Protein AF-A0A3M1AZK0-F1 (afdb_monomer)

Mean predicted aligned error: 8.76 Å

Radius of gyration: 22.41 Å; Cα contacts (8 Å, |Δi|>4): 288; chains: 1; bounding box: 47×41×76 Å

Structure (mmCIF, N/CA/C/O backbone):
data_AF-A0A3M1AZK0-F1
#
_entry.id   AF-A0A3M1AZK0-F1
#
loop_
_atom_site.group_PDB
_atom_site.id
_atom_site.type_symbol
_atom_site.label_atom_id
_atom_site.label_alt_id
_atom_site.label_comp_id
_atom_site.label_asym_id
_atom_site.label_entity_id
_atom_site.label_seq_id
_atom_site.pdbx_PDB_ins_code
_atom_site.Cartn_x
_atom_site.Cartn_y
_atom_site.Cartn_z
_atom_site.occupancy
_atom_site.B_iso_or_equiv
_atom_site.auth_seq_id
_atom_site.auth_comp_id
_atom_site.auth_asym_id
_atom_site.auth_atom_id
_atom_site.pdbx_PDB_model_num
ATOM 1 N N . MET A 1 1 ? 11.751 -18.049 -48.461 1.00 37.59 1 MET A N 1
ATOM 2 C CA . MET A 1 1 ? 11.512 -16.878 -47.588 1.00 37.59 1 MET A CA 1
ATOM 3 C C . MET A 1 1 ? 10.745 -17.346 -46.360 1.00 37.59 1 MET A C 1
ATOM 5 O O . MET A 1 1 ? 9.539 -17.531 -46.435 1.00 37.59 1 MET A O 1
ATOM 9 N N . GLY A 1 2 ? 11.453 -17.657 -45.272 1.00 36.28 2 GLY A N 1
ATOM 10 C CA . GLY A 1 2 ? 10.830 -18.093 -44.022 1.00 36.28 2 GLY A CA 1
ATOM 11 C C . GLY A 1 2 ? 10.334 -16.881 -43.244 1.00 36.28 2 GLY A C 1
ATOM 12 O O . GLY A 1 2 ? 11.137 -16.034 -42.863 1.00 36.28 2 GLY A O 1
ATOM 13 N N . GLN A 1 3 ? 9.021 -16.777 -43.037 1.00 35.00 3 GLN A N 1
ATOM 14 C CA . GLN A 1 3 ? 8.463 -15.781 -42.130 1.00 35.00 3 GLN A CA 1
ATOM 15 C C . GLN A 1 3 ? 8.940 -16.108 -40.712 1.00 35.00 3 GLN A C 1
ATOM 17 O O . GLN A 1 3 ? 8.591 -17.146 -40.150 1.00 35.00 3 GLN A O 1
ATOM 22 N N . SER A 1 4 ? 9.769 -15.225 -40.157 1.00 37.75 4 SER A N 1
ATOM 23 C CA . SER A 1 4 ? 10.144 -15.244 -38.748 1.00 37.75 4 SER A CA 1
ATOM 24 C C . SER A 1 4 ? 8.863 -15.184 -37.916 1.00 37.75 4 SER A C 1
ATOM 26 O O . SER A 1 4 ? 8.151 -14.178 -37.923 1.00 37.75 4 SER A O 1
ATOM 28 N N . ARG A 1 5 ? 8.529 -16.286 -37.236 1.00 37.16 5 ARG A N 1
ATOM 29 C CA . ARG A 1 5 ? 7.487 -16.294 -36.209 1.00 37.16 5 ARG A CA 1
ATOM 30 C C . ARG A 1 5 ? 7.955 -15.329 -35.129 1.00 37.16 5 ARG A C 1
ATOM 32 O O . ARG A 1 5 ? 8.864 -15.657 -34.372 1.00 37.16 5 ARG A O 1
ATOM 39 N N . ALA A 1 6 ? 7.347 -14.145 -35.071 1.00 40.47 6 ALA A N 1
ATOM 40 C CA . ALA A 1 6 ? 7.526 -13.235 -33.954 1.00 40.47 6 ALA A CA 1
ATOM 41 C C . ALA A 1 6 ? 7.240 -14.023 -32.672 1.00 40.47 6 ALA A C 1
ATOM 43 O O . ALA A 1 6 ? 6.103 -14.445 -32.434 1.00 40.47 6 ALA A O 1
ATOM 44 N N . VAL A 1 7 ? 8.284 -14.273 -31.882 1.00 40.00 7 VAL A N 1
ATOM 45 C CA . VAL A 1 7 ? 8.146 -14.798 -30.529 1.00 40.00 7 VAL A CA 1
ATOM 46 C C . VAL A 1 7 ? 7.377 -13.724 -29.779 1.00 40.00 7 VAL A C 1
ATOM 48 O O . VAL A 1 7 ? 7.929 -12.692 -29.404 1.00 40.00 7 VAL A O 1
ATOM 51 N N . ARG A 1 8 ? 6.059 -13.906 -29.659 1.00 37.53 8 ARG A N 1
ATOM 52 C CA . ARG A 1 8 ? 5.239 -13.049 -28.813 1.00 37.53 8 ARG A CA 1
ATOM 53 C C . ARG A 1 8 ? 5.752 -13.278 -27.401 1.00 37.53 8 ARG A C 1
ATOM 55 O O . ARG A 1 8 ? 5.499 -14.336 -26.830 1.00 37.53 8 ARG A O 1
ATOM 62 N N . SER A 1 9 ? 6.499 -12.307 -26.874 1.00 42.91 9 SER A N 1
ATOM 63 C CA . SER A 1 9 ? 6.741 -12.224 -25.437 1.00 42.91 9 SER A CA 1
ATOM 64 C C . SER A 1 9 ? 5.379 -12.384 -24.757 1.00 42.91 9 SER A C 1
ATOM 66 O O . SER A 1 9 ? 4.424 -11.739 -25.213 1.00 42.91 9 SER A O 1
ATOM 68 N N . PRO A 1 10 ? 5.222 -13.294 -23.781 1.00 48.59 10 PRO A N 1
ATOM 69 C CA . PRO A 1 10 ? 3.937 -13.507 -23.140 1.00 48.59 10 PRO A CA 1
ATOM 70 C C . PRO A 1 10 ? 3.516 -12.188 -22.497 1.00 48.59 10 PRO A C 1
ATOM 72 O O . PRO A 1 10 ? 4.061 -11.772 -21.479 1.00 48.59 10 PRO A O 1
ATOM 75 N N . ALA A 1 11 ? 2.579 -11.492 -23.141 1.00 57.97 11 ALA A N 1
ATOM 76 C CA . ALA A 1 11 ? 2.042 -10.255 -22.615 1.00 57.97 11 ALA A CA 1
ATOM 77 C C . ALA A 1 11 ? 1.351 -10.600 -21.296 1.00 57.97 11 ALA A C 1
ATOM 79 O O . ALA A 1 11 ? 0.353 -11.330 -21.286 1.00 57.97 11 ALA A O 1
ATOM 80 N N . PHE A 1 12 ? 1.900 -10.116 -20.183 1.00 61.53 12 PHE A N 1
ATOM 81 C CA . PHE A 1 12 ? 1.210 -10.211 -18.910 1.00 61.53 12 PHE A CA 1
ATOM 82 C C . PHE A 1 12 ? -0.079 -9.395 -19.027 1.00 61.53 12 PHE A C 1
ATOM 84 O O . PHE A 1 12 ? -0.085 -8.268 -19.522 1.00 61.53 12 PHE A O 1
ATOM 91 N N . ARG A 1 13 ? -1.199 -9.989 -18.618 1.00 78.12 13 ARG A N 1
ATOM 92 C CA . ARG A 1 13 ? -2.462 -9.268 -18.483 1.00 78.12 13 ARG A CA 1
ATOM 93 C C . ARG A 1 13 ? -2.592 -8.913 -17.016 1.00 78.12 13 ARG A C 1
ATOM 95 O O . ARG A 1 13 ? -2.635 -9.806 -16.172 1.00 78.12 13 ARG A O 1
ATOM 102 N N . GLY A 1 14 ? -2.617 -7.627 -16.712 1.00 83.62 14 GLY A N 1
ATOM 103 C CA . GLY A 1 14 ? -2.705 -7.164 -15.339 1.00 83.62 14 GLY A CA 1
ATOM 104 C C . GLY A 1 14 ? -3.478 -5.867 -15.219 1.00 83.62 14 GLY A C 1
ATOM 105 O O . GLY A 1 14 ? -3.676 -5.154 -16.201 1.00 83.62 14 GLY A O 1
ATOM 106 N N . LEU A 1 15 ? -3.918 -5.595 -13.997 1.00 89.56 15 LEU A N 1
ATOM 107 C CA . LEU A 1 15 ? -4.511 -4.332 -13.586 1.00 89.56 15 LEU A CA 1
ATOM 108 C C . LEU A 1 15 ? -3.564 -3.699 -12.572 1.00 89.56 15 LEU A C 1
ATOM 110 O O . LEU A 1 15 ? -3.320 -4.287 -11.520 1.00 89.56 15 LEU A O 1
ATOM 114 N N . VAL A 1 16 ? -3.047 -2.514 -12.884 1.00 89.94 16 VAL A N 1
ATOM 115 C CA . VAL A 1 16 ? -2.273 -1.715 -11.931 1.00 89.94 16 VAL A CA 1
ATOM 116 C C . VAL A 1 16 ? -3.189 -0.644 -11.367 1.00 89.94 16 VAL A C 1
ATOM 118 O O . VAL A 1 16 ? -3.766 0.141 -12.116 1.00 89.94 16 VAL A O 1
ATOM 121 N N . ILE A 1 17 ? -3.345 -0.639 -10.049 1.00 90.19 17 ILE A N 1
ATOM 122 C CA . ILE A 1 17 ? -4.114 0.367 -9.328 1.00 90.19 17 ILE A CA 1
ATOM 123 C C . ILE A 1 17 ? -3.136 1.466 -8.932 1.00 90.19 17 ILE A C 1
ATOM 125 O O . ILE A 1 17 ? -2.175 1.203 -8.205 1.00 90.19 17 ILE A O 1
ATOM 129 N N . ASN A 1 18 ? -3.365 2.680 -9.428 1.00 86.50 18 ASN A N 1
ATOM 130 C CA . ASN A 1 18 ? -2.620 3.835 -8.960 1.00 86.50 18 ASN A CA 1
ATOM 131 C C . ASN A 1 18 ? -3.187 4.267 -7.599 1.00 86.50 18 ASN A C 1
ATOM 133 O O . ASN A 1 18 ? -4.345 4.672 -7.526 1.00 86.50 18 ASN A O 1
ATOM 137 N N . LEU A 1 19 ? -2.390 4.116 -6.540 1.00 82.12 19 LEU A N 1
ATOM 138 C CA . LEU A 1 19 ? -2.702 4.597 -5.190 1.00 82.12 19 LEU A CA 1
ATOM 139 C C . LEU A 1 19 ? -1.888 5.851 -4.835 1.00 82.12 19 LEU A C 1
ATOM 141 O O . LEU A 1 19 ? -1.859 6.270 -3.680 1.00 82.12 19 LEU A O 1
ATOM 145 N N . GLU A 1 20 ? -1.228 6.458 -5.823 1.00 72.19 20 GLU A N 1
ATOM 146 C CA . GLU A 1 20 ? -0.821 7.8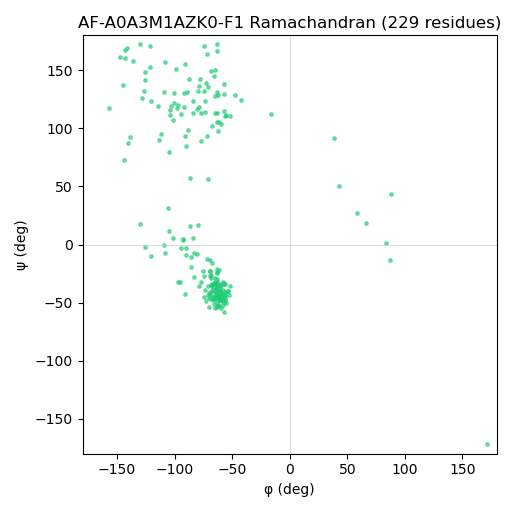50 -5.746 1.00 72.19 20 GLU A CA 1
ATOM 147 C C . GLU A 1 20 ? -2.092 8.700 -5.695 1.00 72.19 20 GLU A C 1
ATOM 149 O O . GLU A 1 20 ? -2.985 8.569 -6.533 1.00 72.19 20 GLU A O 1
ATOM 154 N N . PHE A 1 21 ? -2.178 9.575 -4.700 1.00 62.56 21 PHE A N 1
ATOM 155 C CA . PHE A 1 21 ? -3.229 10.580 -4.600 1.00 62.56 21 PHE A CA 1
ATOM 156 C C . PHE A 1 21 ? -2.619 11.939 -4.984 1.00 62.56 21 PHE A C 1
ATOM 158 O O . PHE A 1 21 ? -2.227 12.688 -4.088 1.00 62.56 21 PHE A O 1
ATOM 165 N N . PRO A 1 22 ? -2.455 12.249 -6.290 1.00 46.75 22 PRO A N 1
ATOM 166 C CA . PRO A 1 22 ? -1.722 13.439 -6.720 1.00 46.75 22 PRO A CA 1
ATOM 167 C C . PRO A 1 22 ? -2.495 14.757 -6.539 1.00 46.75 22 PRO A C 1
ATOM 169 O O . PRO A 1 22 ? -1.856 15.791 -6.393 1.00 46.75 22 PRO A O 1
ATOM 172 N N . ASP A 1 23 ? -3.835 14.743 -6.473 1.00 41.03 23 ASP A N 1
ATOM 173 C CA . ASP A 1 23 ? -4.637 15.962 -6.714 1.00 41.03 23 ASP A CA 1
ATOM 174 C C . ASP A 1 23 ? -5.703 16.308 -5.662 1.00 41.03 23 ASP A C 1
ATOM 176 O O . ASP A 1 23 ? -6.600 17.115 -5.912 1.00 41.03 23 ASP A O 1
ATOM 180 N N . ALA A 1 24 ? -5.631 15.759 -4.453 1.00 41.53 24 ALA A N 1
ATOM 181 C CA . ALA A 1 24 ? -6.566 16.162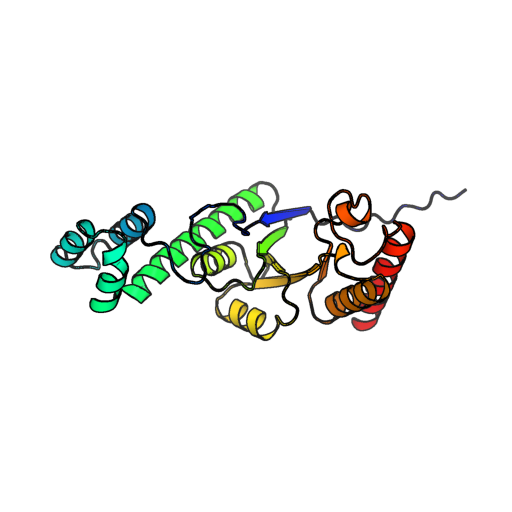 -3.410 1.00 41.53 24 ALA A CA 1
ATOM 182 C C . ALA A 1 24 ? -6.004 17.348 -2.596 1.00 41.53 24 ALA A C 1
ATOM 184 O O . ALA A 1 24 ? -5.406 17.187 -1.539 1.00 41.53 24 ALA A O 1
ATOM 185 N N . LEU A 1 25 ? -6.196 18.577 -3.080 1.00 40.84 25 LEU A N 1
ATOM 186 C CA . LEU A 1 25 ? -6.108 19.796 -2.258 1.00 40.84 25 LEU A CA 1
ATOM 187 C C . LEU A 1 25 ? -7.315 19.863 -1.291 1.00 40.84 25 LEU A C 1
ATOM 189 O O . LEU A 1 25 ? -8.439 19.698 -1.756 1.00 40.84 25 LEU A O 1
ATOM 193 N N . PRO A 1 26 ? -7.169 20.194 0.008 1.00 43.72 26 PRO A N 1
ATOM 194 C CA . PRO A 1 26 ? -6.140 19.791 0.953 1.00 43.72 26 PRO A CA 1
ATOM 195 C C . PRO A 1 26 ? -6.548 18.454 1.610 1.00 43.72 26 PRO A C 1
ATOM 197 O O . PRO A 1 26 ? -6.679 18.372 2.832 1.00 43.72 26 PRO A O 1
ATOM 200 N N . ALA A 1 27 ? -6.792 17.393 0.840 1.00 41.03 27 ALA A N 1
ATOM 201 C CA . ALA A 1 27 ? -6.807 16.064 1.436 1.00 41.03 27 ALA A CA 1
ATOM 202 C C . ALA A 1 27 ? -5.346 15.672 1.645 1.00 41.03 27 ALA A C 1
ATOM 204 O O . ALA A 1 27 ? -4.662 15.165 0.759 1.00 41.03 27 ALA A O 1
ATOM 205 N N . LYS A 1 28 ? -4.870 16.060 2.832 1.00 42.06 28 LYS A N 1
ATOM 206 C CA . LYS A 1 28 ? -3.654 15.609 3.501 1.00 42.06 28 LYS A CA 1
ATOM 207 C C . LYS A 1 28 ? -3.154 14.317 2.863 1.00 42.06 28 LYS A C 1
ATOM 209 O O . LYS A 1 28 ? -3.801 13.281 2.990 1.00 42.06 28 LYS A O 1
ATOM 214 N N . GLN A 1 29 ? -2.007 14.393 2.190 1.00 41.94 29 GLN A N 1
ATOM 215 C CA . GLN A 1 29 ? -1.223 13.209 1.870 1.00 41.94 29 GLN A CA 1
ATOM 216 C C . GLN A 1 29 ? -1.222 12.326 3.121 1.00 41.94 29 GLN A C 1
ATOM 218 O O . GLN A 1 29 ? -0.910 12.817 4.209 1.00 41.94 29 GLN A O 1
ATOM 223 N N . TYR A 1 30 ? -1.653 11.071 2.983 1.00 49.34 30 TYR A N 1
ATOM 224 C CA . TYR A 1 30 ? -1.746 10.089 4.065 1.00 49.34 30 TYR A CA 1
ATOM 225 C C . TYR A 1 30 ? -0.339 9.639 4.502 1.00 49.34 30 TYR A C 1
ATOM 227 O O . TYR A 1 30 ? -0.001 8.460 4.474 1.00 49.34 30 TYR A O 1
ATOM 235 N N . LEU A 1 31 ? 0.496 10.603 4.885 1.00 49.91 31 LEU A N 1
ATOM 236 C CA . LEU A 1 31 ? 1.730 10.421 5.627 1.00 49.91 31 LEU A CA 1
ATOM 237 C C . LEU A 1 31 ? 1.287 10.043 7.043 1.00 49.91 31 LEU A C 1
ATOM 239 O O . LEU A 1 31 ? 0.893 10.904 7.819 1.00 49.91 31 LEU A O 1
ATOM 243 N N . MET A 1 32 ? 1.203 8.738 7.302 1.00 47.00 32 MET A N 1
ATOM 244 C CA . MET A 1 32 ? 0.758 8.115 8.555 1.00 47.00 32 MET A CA 1
ATOM 245 C C . MET A 1 32 ? -0.427 8.800 9.283 1.00 47.00 32 MET A C 1
ATOM 247 O O . MET A 1 32 ? -0.249 9.605 10.191 1.00 47.00 32 MET A O 1
ATOM 251 N N . GLY A 1 33 ? -1.663 8.374 8.996 1.00 51.09 33 GLY A N 1
ATOM 252 C CA . GLY A 1 33 ? -2.719 8.444 10.021 1.00 51.09 33 GLY A CA 1
ATOM 253 C C . GLY A 1 33 ? -3.523 9.743 10.127 1.00 51.09 33 GLY A C 1
ATOM 254 O O . GLY A 1 33 ? -3.874 10.169 11.225 1.00 51.09 33 GLY A O 1
ATOM 255 N N . HIS A 1 34 ? -3.930 10.330 9.005 1.00 64.12 34 HIS A N 1
ATOM 256 C CA . HIS A 1 34 ? -5.100 11.204 9.019 1.00 64.12 34 HIS A CA 1
ATOM 257 C C . HIS A 1 34 ? -6.229 10.602 8.222 1.00 64.12 34 HIS A C 1
ATOM 259 O O . HIS A 1 34 ? -6.428 10.904 7.055 1.00 64.12 34 HIS A O 1
ATOM 265 N N . ASP A 1 35 ? -7.030 9.828 8.931 1.00 69.06 35 ASP A N 1
ATOM 266 C CA . ASP A 1 35 ? -8.444 9.916 8.681 1.00 69.06 35 ASP A CA 1
ATOM 267 C C . ASP A 1 35 ? -9.156 9.861 10.034 1.00 69.06 35 ASP A C 1
ATOM 269 O O . ASP A 1 35 ? -9.365 8.794 10.598 1.00 69.06 35 ASP A O 1
ATOM 273 N N . PHE A 1 36 ? -9.414 11.043 10.595 1.00 88.69 36 PHE A N 1
ATOM 274 C CA . PHE A 1 36 ? -10.385 11.255 11.671 1.00 88.69 36 PHE A CA 1
ATOM 275 C C . PHE A 1 36 ? -11.622 11.947 11.090 1.00 88.69 36 PHE A C 1
ATOM 277 O O . PHE A 1 36 ? -12.223 12.780 11.768 1.00 88.69 36 PHE A O 1
ATOM 284 N N . SER A 1 37 ? -11.948 11.679 9.818 1.00 89.31 37 SER A N 1
ATOM 285 C CA . SER A 1 37 ? -13.164 12.173 9.170 1.00 89.31 37 SER A CA 1
ATOM 286 C C . SER A 1 37 ? -14.402 11.605 9.855 1.00 89.31 37 SER A C 1
ATOM 288 O O . SER A 1 37 ? -14.325 10.690 10.683 1.00 89.31 37 SER A O 1
ATOM 290 N N . ASP A 1 38 ? -15.557 12.178 9.543 1.00 90.94 38 ASP A N 1
ATOM 291 C CA . ASP A 1 38 ? -16.821 11.698 10.090 1.00 90.94 38 ASP A CA 1
ATOM 292 C C . ASP A 1 38 ? -17.110 10.272 9.619 1.00 90.94 38 ASP A C 1
ATOM 294 O O . ASP A 1 38 ? -17.622 9.464 10.393 1.00 90.94 38 ASP A O 1
ATOM 298 N N . GLU A 1 39 ? -16.717 9.931 8.393 1.00 90.44 39 GLU A N 1
ATOM 299 C CA . GLU A 1 39 ? -16.911 8.622 7.786 1.00 90.44 39 GLU A CA 1
ATOM 300 C C . GLU A 1 39 ? -16.134 7.527 8.527 1.00 90.44 39 GLU A C 1
ATOM 302 O O . GLU A 1 39 ? -16.727 6.542 8.980 1.00 90.44 39 GLU A O 1
ATOM 307 N N . THR A 1 40 ? -14.819 7.689 8.695 1.00 91.31 40 THR A N 1
ATOM 308 C CA . THR A 1 40 ? -13.984 6.667 9.351 1.00 91.31 40 THR A CA 1
ATOM 309 C C . THR A 1 40 ? -14.244 6.575 10.842 1.00 91.31 40 THR A C 1
ATOM 311 O O . THR A 1 40 ? -14.267 5.473 11.395 1.00 91.31 40 THR A O 1
ATOM 314 N N . PHE A 1 41 ? -14.513 7.704 11.499 1.00 94.31 41 PHE A N 1
ATOM 315 C CA . PHE A 1 41 ? -14.824 7.695 12.917 1.00 94.31 41 PHE A CA 1
ATOM 316 C C . PHE A 1 41 ? -16.192 7.063 13.182 1.00 94.31 41 PHE A C 1
ATOM 318 O O . PHE A 1 41 ? -16.319 6.227 14.078 1.00 94.31 41 PHE A O 1
ATOM 325 N N . SER A 1 42 ? -17.201 7.361 12.357 1.00 94.25 42 SER A N 1
ATOM 326 C CA . SER A 1 42 ? -18.505 6.688 12.433 1.00 94.25 42 SER A CA 1
ATOM 327 C C . SER A 1 42 ? -18.384 5.189 12.179 1.00 94.25 42 SER A C 1
ATOM 329 O O . SER A 1 42 ? -19.011 4.396 12.886 1.00 94.25 42 SER A O 1
ATOM 331 N N . PHE A 1 43 ? -17.549 4.784 11.217 1.00 94.62 43 PHE A N 1
ATOM 332 C CA . PHE A 1 43 ? -17.257 3.376 10.971 1.00 94.62 43 PHE A CA 1
ATOM 333 C C . PHE A 1 43 ? -16.627 2.703 12.196 1.00 94.62 43 PHE A C 1
ATOM 335 O O . PHE A 1 43 ? -17.109 1.658 12.631 1.00 94.62 43 PHE A O 1
ATOM 342 N N . PHE A 1 44 ? -15.611 3.322 12.804 1.00 96.38 44 PHE A N 1
ATOM 343 C CA . PHE A 1 44 ? -14.988 2.816 14.026 1.00 96.38 44 PHE A CA 1
ATOM 344 C C . PHE A 1 44 ? -16.003 2.633 15.161 1.00 96.38 44 PHE A C 1
ATOM 346 O O . PHE A 1 44 ? -16.047 1.575 15.793 1.00 96.38 44 PHE A O 1
ATOM 353 N N . LEU A 1 45 ? -16.860 3.630 15.401 1.00 96.25 45 LEU A N 1
ATOM 354 C CA . LEU A 1 45 ? -17.906 3.541 16.420 1.00 96.25 45 LEU A CA 1
ATOM 355 C C . LEU A 1 45 ? -18.902 2.411 16.116 1.00 96.25 45 LEU A C 1
ATOM 357 O O . LEU A 1 45 ? -19.309 1.675 17.014 1.00 96.25 45 LEU A O 1
ATOM 361 N N . ALA A 1 46 ? -19.290 2.234 14.854 1.00 96.06 46 ALA A N 1
ATOM 362 C CA . ALA A 1 46 ? -20.165 1.133 14.465 1.00 96.06 46 ALA A CA 1
ATOM 363 C C . ALA A 1 46 ? -19.501 -0.236 14.694 1.00 96.06 46 ALA A C 1
ATOM 365 O O . ALA A 1 46 ? -20.130 -1.130 15.261 1.00 96.06 46 ALA A O 1
ATOM 366 N N . ALA A 1 47 ? -18.232 -0.383 14.306 1.00 95.38 47 ALA A N 1
ATOM 367 C CA . ALA A 1 47 ? -17.465 -1.623 14.419 1.00 95.38 47 ALA A CA 1
ATOM 368 C C . ALA A 1 47 ? -17.144 -2.016 15.872 1.00 95.38 47 ALA A C 1
ATOM 370 O O . ALA A 1 47 ? -16.981 -3.196 16.172 1.00 95.38 47 ALA A O 1
ATOM 371 N N . THR A 1 48 ? -17.085 -1.043 16.784 1.00 95.06 48 THR A N 1
ATOM 372 C CA . THR A 1 48 ? -16.754 -1.260 18.203 1.00 95.06 48 THR A CA 1
ATOM 373 C C . THR A 1 48 ? -17.970 -1.263 19.133 1.00 95.06 48 THR A C 1
ATOM 375 O O . THR A 1 48 ? -17.830 -1.386 20.357 1.00 95.06 48 THR A O 1
ATOM 378 N N . ARG A 1 49 ? -19.187 -1.185 18.579 1.00 93.00 49 ARG A N 1
ATOM 379 C CA . ARG A 1 49 ? -20.430 -1.300 19.352 1.00 93.00 49 ARG A CA 1
ATOM 380 C C . ARG A 1 49 ? -20.462 -2.633 20.110 1.00 93.00 49 ARG A C 1
ATOM 382 O O . ARG A 1 49 ? -20.264 -3.694 19.529 1.00 93.00 49 ARG A O 1
ATOM 389 N N . GLY A 1 50 ? -20.740 -2.569 21.412 1.00 91.19 50 GLY A N 1
ATOM 390 C CA . GLY A 1 50 ? -20.749 -3.731 22.308 1.00 91.19 50 GLY A CA 1
ATOM 391 C C . GLY A 1 50 ? -19.389 -4.074 22.928 1.00 91.19 50 GLY A C 1
ATOM 392 O O . GLY A 1 50 ? -19.357 -4.819 23.903 1.00 91.19 50 GLY A O 1
ATOM 393 N N . TYR A 1 51 ? -18.289 -3.499 22.427 1.00 91.94 51 TYR A N 1
ATOM 394 C CA . TYR A 1 51 ? -16.956 -3.611 23.035 1.00 91.94 51 TYR A CA 1
ATOM 395 C C . TYR A 1 51 ? -16.615 -2.408 23.920 1.00 91.94 51 TYR A C 1
ATOM 397 O O . TYR A 1 51 ? -15.913 -2.549 24.919 1.00 91.94 51 TYR A O 1
ATOM 405 N N . LEU A 1 52 ? -17.117 -1.223 23.564 1.00 94.06 52 LEU A N 1
ATOM 406 C CA . LEU A 1 52 ? -16.954 0.005 24.341 1.00 94.06 52 LEU A CA 1
ATOM 407 C C . LEU A 1 52 ? -18.196 0.287 25.192 1.00 94.06 52 LEU A C 1
ATOM 409 O O . LEU A 1 52 ? -19.315 -0.065 24.819 1.00 94.06 52 LEU A O 1
ATOM 413 N N . SER A 1 53 ? -18.007 0.955 26.334 1.00 94.81 53 SER A N 1
ATOM 414 C CA . SER A 1 53 ? -19.136 1.360 27.181 1.00 94.81 53 SER A CA 1
ATOM 415 C C . SER A 1 53 ? -20.018 2.392 26.474 1.00 94.81 53 SER A C 1
ATOM 417 O O . SER A 1 53 ? -19.512 3.284 25.791 1.00 94.81 53 SER A O 1
ATOM 419 N N . GLU A 1 54 ? -21.333 2.333 26.697 1.00 94.44 54 GLU A N 1
ATOM 420 C CA . GLU A 1 54 ? -22.281 3.285 26.094 1.00 94.44 54 GLU A CA 1
ATOM 421 C C . GLU A 1 54 ? -21.962 4.745 26.443 1.00 94.44 54 GLU A C 1
ATOM 423 O O . GLU A 1 54 ? -22.108 5.631 25.605 1.00 94.44 54 GLU A O 1
ATOM 428 N N . ARG A 1 55 ? -21.440 5.004 27.651 1.00 95.00 55 ARG A N 1
ATOM 429 C CA . ARG A 1 55 ? -20.986 6.345 28.046 1.00 95.00 55 ARG A CA 1
ATOM 430 C C . ARG A 1 55 ? -19.852 6.844 27.150 1.00 95.00 55 ARG A C 1
ATOM 432 O O . ARG A 1 55 ? -19.909 7.977 26.682 1.00 95.00 55 ARG A O 1
ATOM 439 N N . LEU A 1 56 ? -18.838 6.011 26.917 1.00 95.06 56 LEU A N 1
ATOM 440 C CA . LEU A 1 56 ? -17.689 6.374 26.088 1.00 95.06 56 LEU A CA 1
ATOM 441 C C . LEU A 1 56 ? -18.102 6.547 24.622 1.00 95.06 56 LEU A C 1
ATOM 443 O O . LEU A 1 56 ? -17.665 7.486 23.964 1.00 95.06 56 LEU A O 1
ATOM 447 N N . MET A 1 57 ? -18.998 5.684 24.138 1.00 95.06 57 MET A N 1
ATOM 448 C CA . MET A 1 57 ? -19.586 5.778 22.801 1.00 95.06 57 MET A CA 1
ATOM 449 C C . MET A 1 57 ? -20.355 7.082 22.599 1.00 95.06 57 MET A C 1
ATOM 451 O O . MET A 1 57 ? -20.230 7.707 21.549 1.00 95.06 57 MET A O 1
ATOM 455 N N . GLN A 1 58 ? -21.139 7.505 23.593 1.00 94.44 58 GLN A N 1
ATOM 456 C CA . GLN A 1 58 ? -21.882 8.758 23.515 1.00 94.44 58 GLN A CA 1
ATOM 457 C C . GLN A 1 58 ? -20.945 9.967 23.487 1.00 94.44 58 GLN A C 1
ATOM 459 O O . GLN A 1 58 ? -21.093 10.818 22.617 1.00 94.44 58 GLN A O 1
ATOM 464 N N . GLN A 1 59 ? -19.936 9.993 24.363 1.00 95.44 59 GLN A N 1
ATOM 465 C CA . GLN A 1 59 ? -18.909 11.039 24.352 1.00 95.44 59 GLN A CA 1
ATOM 466 C C . GLN A 1 59 ? -18.193 11.112 23.002 1.00 95.44 59 GLN A C 1
ATOM 468 O O . GLN A 1 59 ? -17.995 12.198 22.473 1.00 95.44 59 GLN A O 1
ATOM 473 N N . ALA A 1 60 ? -17.848 9.959 22.421 1.00 95.31 60 ALA A N 1
ATOM 474 C CA . ALA A 1 60 ? -17.155 9.901 21.143 1.00 95.31 60 ALA A CA 1
ATOM 475 C C . ALA A 1 60 ? -17.987 10.485 19.985 1.00 95.31 60 ALA A C 1
ATOM 477 O O . ALA A 1 60 ? -17.435 11.166 19.125 1.00 95.31 60 ALA A O 1
ATOM 478 N N . ARG A 1 61 ? -19.311 10.269 19.964 1.00 95.00 61 ARG A N 1
ATOM 479 C CA . ARG A 1 61 ? -20.206 10.798 18.911 1.00 95.00 61 ARG A CA 1
ATOM 480 C C . ARG A 1 61 ? -20.262 12.325 18.860 1.00 95.00 61 ARG A C 1
ATOM 482 O O . ARG A 1 61 ? -20.604 12.872 17.820 1.00 95.00 61 ARG A O 1
ATOM 489 N N . GLU A 1 62 ? -19.959 12.991 19.967 1.00 95.75 62 GLU A N 1
ATOM 490 C CA . GLU A 1 62 ? -20.032 14.450 20.098 1.00 95.75 62 GLU A CA 1
ATOM 491 C C . GLU A 1 62 ? -18.710 15.145 19.718 1.00 95.75 62 GLU A C 1
ATOM 493 O O . GLU A 1 62 ? -18.640 16.372 19.706 1.00 95.75 62 GLU A O 1
ATOM 498 N N . LEU A 1 63 ? -17.661 14.378 19.389 1.00 95.75 63 LEU A N 1
ATOM 499 C CA . LEU A 1 63 ? -16.330 14.910 19.094 1.00 95.75 63 LEU A CA 1
ATOM 500 C C . LEU A 1 63 ? -16.219 15.483 17.679 1.00 95.75 63 LEU A C 1
ATOM 502 O O . LEU A 1 63 ? -16.570 14.827 16.689 1.00 95.75 63 LEU A O 1
ATOM 506 N N . THR A 1 64 ? -15.583 16.650 17.576 1.00 92.94 64 THR A N 1
ATOM 507 C CA . THR A 1 64 ? -15.089 17.184 16.299 1.00 92.94 64 THR A CA 1
ATOM 508 C C . THR A 1 64 ? -13.874 16.397 15.804 1.00 92.94 64 THR A C 1
ATOM 510 O O . THR A 1 64 ? -13.228 15.671 16.568 1.00 92.94 64 THR A O 1
ATOM 513 N N . ALA A 1 65 ? -13.523 16.552 14.525 1.00 89.94 65 ALA A N 1
ATOM 514 C CA . ALA A 1 65 ? -12.381 15.867 13.918 1.00 89.94 65 ALA A CA 1
ATOM 515 C C . ALA A 1 65 ? -11.066 16.086 14.696 1.00 89.94 65 ALA A C 1
ATOM 517 O O . ALA A 1 65 ? -10.291 15.150 14.901 1.00 89.94 65 ALA A O 1
ATOM 518 N N . GLU A 1 66 ? -10.838 17.304 15.190 1.00 88.81 66 GLU A N 1
ATOM 519 C CA . GLU A 1 66 ? -9.640 17.698 15.938 1.00 88.81 66 GLU A CA 1
ATOM 520 C C . GLU A 1 66 ? -9.567 17.052 17.328 1.00 88.81 66 GLU A C 1
ATOM 522 O O . GLU A 1 66 ? -8.478 16.845 17.864 1.00 88.81 66 GLU A O 1
ATOM 527 N N . GLN A 1 67 ? -10.716 16.710 17.916 1.00 94.25 67 GLN A N 1
ATOM 528 C CA . GLN A 1 67 ? -10.806 16.137 19.260 1.00 94.25 67 GLN A CA 1
ATOM 529 C C . GLN A 1 67 ? -10.631 14.613 19.274 1.00 94.25 67 GLN A C 1
ATOM 531 O O . GLN A 1 67 ? -10.301 14.037 20.313 1.00 94.25 67 GLN A O 1
ATOM 536 N N . ARG A 1 68 ? -10.813 13.946 18.128 1.00 93.88 68 ARG A N 1
ATOM 537 C CA . ARG A 1 68 ? -10.800 12.478 18.020 1.00 93.88 68 ARG A CA 1
ATOM 538 C C . ARG A 1 68 ? -9.442 11.871 18.339 1.00 93.88 68 ARG A C 1
ATOM 540 O O . ARG A 1 68 ? -9.389 10.911 19.100 1.00 93.88 68 ARG A O 1
ATOM 547 N N . PHE A 1 69 ? -8.347 12.427 17.817 1.00 93.06 69 PHE A N 1
ATOM 548 C CA . PHE A 1 69 ? -7.012 11.894 18.110 1.00 93.06 69 PHE A CA 1
ATOM 549 C C . PHE A 1 69 ? -6.658 11.996 19.605 1.00 93.06 69 PHE A C 1
ATOM 551 O O . PHE A 1 69 ? -6.355 10.955 20.193 1.00 93.06 69 PHE A O 1
ATOM 558 N N . PRO A 1 70 ? -6.742 13.179 20.259 1.00 94.00 70 PRO A N 1
ATOM 559 C CA . PRO A 1 70 ? -6.495 13.284 21.697 1.00 94.00 70 PRO A CA 1
ATOM 560 C C . PRO A 1 70 ? -7.390 12.360 22.523 1.00 94.00 70 PRO A C 1
ATOM 562 O O . PRO A 1 70 ? -6.900 11.705 23.438 1.00 94.00 70 PRO A O 1
ATOM 565 N N . PHE A 1 71 ? -8.675 12.250 22.171 1.00 95.81 71 PHE A N 1
ATOM 566 C CA . PHE A 1 71 ? -9.611 11.357 22.849 1.00 95.81 71 PHE A CA 1
ATOM 567 C C . PHE A 1 71 ? -9.195 9.885 22.726 1.00 95.81 71 PHE A C 1
ATOM 569 O O . PHE A 1 71 ? -9.052 9.190 23.731 1.00 95.81 71 PHE A O 1
ATOM 576 N N . LEU A 1 72 ? -8.947 9.403 21.504 1.00 95.00 72 LEU A N 1
ATOM 577 C CA . LEU A 1 72 ? -8.528 8.021 21.267 1.00 95.00 72 LEU A CA 1
ATOM 578 C C . LEU A 1 72 ? -7.207 7.702 21.972 1.00 95.00 72 LEU A C 1
ATOM 580 O O . LEU A 1 72 ? -7.055 6.609 22.51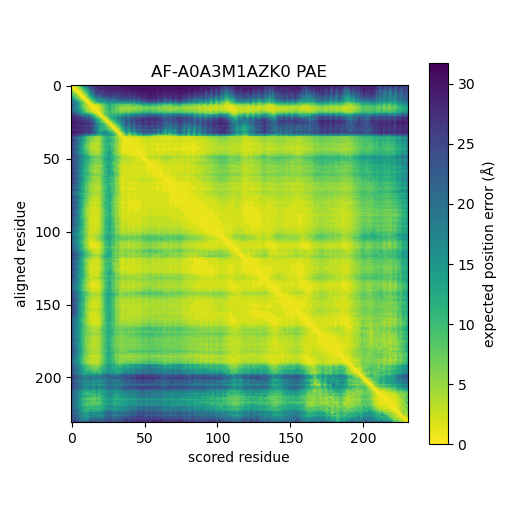6 1.00 95.00 72 LEU A O 1
ATOM 584 N N . LEU A 1 73 ? -6.266 8.647 21.988 1.00 94.19 73 LEU A N 1
ATOM 585 C CA . LEU A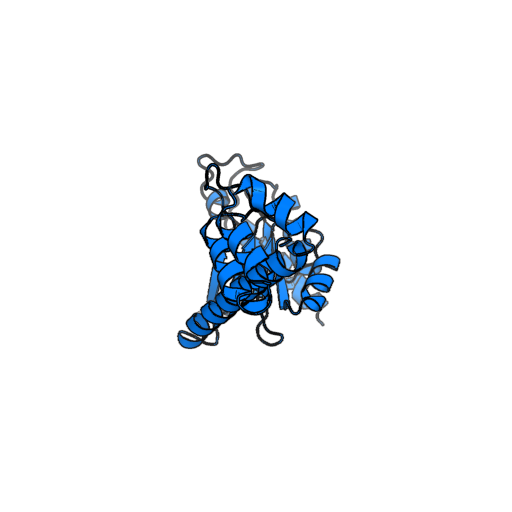 1 73 ? -4.997 8.501 22.691 1.00 94.19 73 LEU A CA 1
ATOM 586 C C . LEU A 1 73 ? -5.205 8.41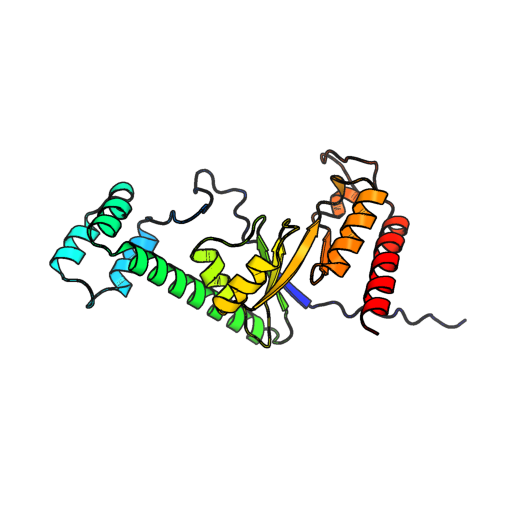9 24.210 1.00 94.19 73 LEU A C 1
ATOM 588 O O . LEU A 1 73 ? -4.730 7.476 24.838 1.00 94.19 73 LEU A O 1
ATOM 592 N N . GLN A 1 74 ? -5.950 9.364 24.790 1.00 97.06 74 GLN A N 1
ATOM 593 C CA . GLN A 1 74 ? -6.215 9.436 26.231 1.00 97.06 74 GLN A CA 1
ATOM 594 C C . GLN A 1 74 ? -6.930 8.185 26.756 1.00 97.06 74 GLN A C 1
ATOM 596 O O . GLN A 1 74 ? -6.680 7.752 27.880 1.00 97.06 74 GLN A O 1
ATOM 601 N N . HIS A 1 75 ? -7.802 7.593 25.942 1.00 96.50 75 HIS A N 1
ATOM 602 C CA . HIS A 1 75 ? -8.551 6.391 26.294 1.00 96.50 75 HIS A CA 1
ATOM 603 C C . HIS A 1 75 ? -7.874 5.081 25.852 1.00 96.50 75 HIS A C 1
ATOM 605 O O . HIS A 1 75 ? -8.462 4.015 26.021 1.00 96.50 75 HIS A O 1
ATOM 611 N N . GLY A 1 76 ? -6.658 5.128 25.291 1.00 95.88 76 GLY A N 1
ATOM 612 C CA . GLY A 1 76 ? -5.933 3.933 24.837 1.00 95.88 76 GLY A CA 1
ATOM 613 C C . GLY A 1 76 ? -6.587 3.206 23.654 1.00 95.88 76 GLY A C 1
ATOM 614 O O . GLY A 1 76 ? -6.297 2.040 23.403 1.00 95.88 76 GLY A O 1
ATOM 615 N N . LEU A 1 77 ? -7.471 3.881 22.918 1.00 96.19 77 LEU A N 1
ATOM 616 C CA . LEU A 1 77 ? -8.231 3.334 21.793 1.00 96.19 77 LEU A CA 1
ATOM 617 C C . LEU A 1 77 ? -7.525 3.501 20.446 1.00 96.19 77 LEU A C 1
ATOM 619 O O . LEU A 1 77 ? -7.975 2.933 19.455 1.00 96.19 77 LEU A O 1
ATOM 623 N N . LEU A 1 78 ? -6.432 4.263 20.386 1.00 93.75 78 LEU A N 1
ATOM 624 C CA . LEU A 1 78 ? -5.749 4.572 19.129 1.00 93.75 78 LEU A CA 1
ATOM 625 C C . LEU A 1 78 ? -5.269 3.320 18.355 1.00 93.75 78 LEU A C 1
ATOM 627 O O . LEU A 1 78 ? -5.513 3.261 17.149 1.00 93.75 78 LEU A O 1
ATOM 631 N N . PRO A 1 79 ? -4.673 2.283 18.986 1.00 93.50 79 PRO A N 1
ATOM 632 C CA . PRO A 1 79 ? -4.325 1.051 18.272 1.00 93.50 79 PRO A CA 1
ATOM 633 C C . PRO A 1 79 ? -5.553 0.316 17.721 1.00 93.50 79 PRO A C 1
ATOM 635 O O . PRO A 1 79 ? -5.537 -0.150 16.584 1.00 93.50 79 PRO A O 1
ATOM 638 N N . LEU A 1 80 ? -6.641 0.253 18.500 1.00 95.38 80 LEU A N 1
ATOM 639 C CA . LEU A 1 80 ? -7.893 -0.372 18.065 1.00 95.38 80 LEU A CA 1
ATOM 640 C C . LEU A 1 80 ? -8.523 0.402 16.900 1.00 95.38 80 LEU A C 1
ATOM 642 O O . LEU A 1 80 ? -9.029 -0.215 15.966 1.00 95.38 80 LEU A O 1
ATOM 646 N N . TYR A 1 81 ? -8.462 1.735 16.936 1.00 95.31 81 TYR A N 1
ATOM 647 C CA . TYR A 1 81 ? -8.933 2.605 15.863 1.00 95.31 81 TYR A CA 1
ATOM 648 C C . TYR A 1 81 ? -8.245 2.276 14.541 1.00 95.31 81 TYR A C 1
ATOM 650 O O . TYR A 1 81 ? -8.909 1.881 13.584 1.00 95.31 81 TYR A O 1
ATOM 658 N N . TYR A 1 82 ? -6.912 2.349 14.502 1.00 93.56 82 TYR A N 1
ATOM 659 C CA . TYR A 1 82 ? -6.170 2.069 13.274 1.00 93.56 82 TYR A CA 1
ATOM 660 C C . TYR A 1 82 ? -6.319 0.624 12.813 1.00 93.56 82 TYR A C 1
ATOM 662 O O . TYR A 1 82 ? -6.497 0.401 11.620 1.00 93.56 82 TYR A O 1
ATOM 670 N N . LYS A 1 83 ? -6.346 -0.346 13.736 1.00 94.31 83 LYS A N 1
ATOM 671 C CA . LYS A 1 83 ? -6.594 -1.747 13.381 1.00 94.31 83 LYS A CA 1
ATOM 672 C C . LYS A 1 83 ? -7.964 -1.942 12.728 1.00 94.31 83 LYS A C 1
ATOM 674 O O . LYS A 1 83 ? -8.072 -2.667 11.747 1.00 94.31 83 LYS A O 1
ATOM 679 N N . THR A 1 84 ? -8.991 -1.261 13.239 1.00 95.56 84 THR A N 1
ATOM 680 C CA . THR A 1 84 ? -10.350 -1.303 12.680 1.00 95.56 84 THR A CA 1
ATOM 681 C C . THR A 1 84 ? -10.379 -0.760 11.250 1.00 95.56 84 THR A C 1
ATOM 683 O O . THR A 1 84 ? -10.994 -1.366 10.375 1.00 95.56 84 THR A O 1
ATOM 686 N N . LEU A 1 85 ? -9.689 0.355 10.991 1.00 94.12 85 LEU A N 1
ATOM 687 C CA . LEU A 1 85 ? -9.597 0.930 9.646 1.00 94.12 85 LEU A CA 1
ATOM 688 C C . LEU A 1 85 ? -8.777 0.050 8.691 1.00 94.12 85 LEU A C 1
ATOM 690 O O . LEU A 1 85 ? -9.165 -0.150 7.540 1.00 94.12 85 LEU A O 1
ATOM 694 N N . GLU A 1 86 ? -7.668 -0.508 9.170 1.00 94.69 86 GLU A N 1
ATOM 695 C CA . GLU A 1 86 ? -6.822 -1.430 8.410 1.00 94.69 86 GLU A CA 1
ATOM 696 C C . GLU A 1 86 ? -7.579 -2.696 7.990 1.00 94.69 86 GLU A C 1
ATOM 698 O O . GLU A 1 86 ? -7.495 -3.108 6.833 1.00 94.69 86 GLU A O 1
ATOM 703 N N . ASP A 1 87 ? -8.376 -3.274 8.892 1.00 96.12 87 ASP A N 1
ATOM 704 C CA . ASP A 1 87 ? -9.198 -4.456 8.607 1.00 96.12 87 ASP A CA 1
ATOM 705 C C . ASP A 1 87 ? -10.253 -4.181 7.533 1.00 96.12 87 ASP A C 1
ATOM 707 O O . ASP A 1 87 ? -10.542 -5.033 6.684 1.00 96.12 87 ASP A O 1
ATOM 711 N N . GLU A 1 88 ? -10.810 -2.973 7.525 1.00 95.12 88 GLU A N 1
ATOM 712 C CA . GLU A 1 88 ? -11.757 -2.550 6.500 1.00 95.12 88 GLU A CA 1
ATOM 713 C C . GLU A 1 88 ? -11.078 -2.328 5.143 1.00 95.12 88 GLU A C 1
ATOM 715 O O . GLU A 1 88 ? -11.571 -2.806 4.115 1.00 95.12 88 GLU A O 1
ATOM 720 N N . ALA A 1 89 ? -9.908 -1.685 5.130 1.00 94.38 89 ALA A N 1
ATOM 721 C CA . ALA A 1 89 ? -9.074 -1.558 3.936 1.00 94.38 89 ALA A CA 1
ATOM 722 C C . ALA A 1 89 ? -8.686 -2.936 3.371 1.00 94.38 89 ALA A C 1
ATOM 724 O O . ALA A 1 89 ? -8.739 -3.173 2.158 1.00 94.38 89 ALA A O 1
ATOM 725 N N . GLU A 1 90 ? -8.384 -3.891 4.246 1.00 97.69 90 GLU A N 1
ATOM 726 C CA . GLU A 1 90 ? -8.131 -5.269 3.861 1.00 97.69 90 GLU A CA 1
ATOM 727 C C . GLU A 1 90 ? -9.366 -5.945 3.265 1.00 97.69 90 GLU A C 1
ATOM 729 O O . GLU A 1 90 ? -9.289 -6.560 2.192 1.00 97.69 90 GLU A O 1
ATOM 734 N N . ARG A 1 91 ? -10.533 -5.809 3.902 1.00 97.50 91 ARG A N 1
ATOM 735 C CA . ARG A 1 91 ? -11.805 -6.322 3.374 1.00 97.50 91 ARG A CA 1
ATOM 736 C C . ARG A 1 91 ? -12.093 -5.762 1.982 1.00 97.50 91 ARG A C 1
ATOM 738 O O . ARG A 1 91 ? -12.527 -6.514 1.094 1.00 97.50 91 ARG A O 1
ATOM 745 N N . PHE A 1 92 ? -11.821 -4.477 1.770 1.00 95.44 92 PHE A N 1
ATOM 746 C CA . PHE A 1 92 ? -11.917 -3.827 0.469 1.00 95.44 92 PHE A CA 1
ATOM 747 C C . PHE A 1 92 ? -10.958 -4.464 -0.548 1.00 95.44 92 PHE A C 1
ATOM 749 O O . PHE A 1 92 ? -11.418 -4.961 -1.582 1.00 95.44 92 PHE A O 1
ATOM 756 N N . GLY A 1 93 ? -9.664 -4.581 -0.230 1.00 96.38 93 GLY A N 1
ATOM 757 C CA . GLY A 1 93 ? -8.672 -5.233 -1.095 1.00 96.38 93 GLY A CA 1
ATOM 758 C C . GLY A 1 93 ? -9.055 -6.675 -1.463 1.00 96.38 93 GLY A C 1
ATOM 759 O O . GLY A 1 93 ? -9.031 -7.064 -2.636 1.00 96.38 93 GLY A O 1
ATOM 760 N N . ARG A 1 94 ? -9.536 -7.467 -0.490 1.00 98.00 94 ARG A N 1
ATOM 761 C CA . ARG A 1 94 ? -10.035 -8.838 -0.727 1.00 98.00 94 ARG A CA 1
ATOM 762 C C . ARG A 1 94 ? -11.235 -8.854 -1.672 1.00 98.00 94 ARG A C 1
ATOM 764 O O . ARG A 1 94 ? -11.409 -9.810 -2.433 1.00 98.00 94 ARG A O 1
ATOM 771 N N . THR A 1 95 ? -12.101 -7.850 -1.596 1.00 97.00 95 THR A N 1
ATOM 772 C CA . THR A 1 95 ? -13.275 -7.714 -2.466 1.00 97.00 95 THR A CA 1
ATOM 773 C C . THR A 1 95 ? -12.862 -7.367 -3.887 1.00 97.00 95 THR A C 1
ATOM 775 O O . THR A 1 95 ? -13.294 -8.054 -4.813 1.00 97.00 95 THR A O 1
ATOM 778 N N . LEU A 1 96 ? -11.955 -6.405 -4.054 1.00 95.19 96 LEU A N 1
ATOM 779 C CA . LEU A 1 96 ? -11.424 -6.024 -5.358 1.00 95.19 96 LEU A CA 1
ATOM 780 C C . LEU A 1 96 ? -10.747 -7.207 -6.057 1.00 95.19 96 LEU A C 1
ATOM 782 O O . LEU A 1 96 ? -11.092 -7.532 -7.193 1.00 95.19 96 LEU A O 1
ATOM 786 N N . ARG A 1 97 ? -9.885 -7.946 -5.347 1.00 95.75 97 ARG A N 1
ATOM 787 C CA . ARG A 1 97 ? -9.293 -9.181 -5.881 1.00 95.75 97 ARG A CA 1
ATOM 788 C C . ARG A 1 97 ? -10.352 -10.188 -6.323 1.00 95.75 97 ARG A C 1
ATOM 790 O O . ARG A 1 97 ? -10.218 -10.785 -7.385 1.00 95.75 97 ARG A O 1
ATOM 797 N N . ARG A 1 98 ? -11.399 -10.419 -5.520 1.00 95.75 98 ARG A N 1
ATOM 798 C CA . ARG A 1 98 ? -12.473 -11.364 -5.885 1.00 95.75 98 ARG A CA 1
ATOM 799 C C . ARG A 1 98 ? -13.187 -10.941 -7.165 1.00 95.75 98 ARG A C 1
ATOM 801 O O . ARG A 1 98 ? -13.507 -11.806 -7.973 1.00 95.75 98 ARG A O 1
ATOM 808 N N . ILE A 1 99 ? -13.433 -9.646 -7.344 1.00 94.38 99 ILE A N 1
ATOM 809 C CA . ILE A 1 99 ? -14.043 -9.105 -8.563 1.00 94.38 99 ILE A CA 1
ATOM 810 C C . ILE A 1 99 ? -13.122 -9.353 -9.761 1.00 94.38 99 ILE A C 1
ATOM 812 O O . ILE A 1 99 ? -13.560 -9.944 -10.745 1.00 94.38 99 ILE A O 1
ATOM 816 N N . VAL A 1 100 ? -11.840 -8.997 -9.653 1.00 91.81 100 VAL A N 1
ATOM 817 C CA . VAL A 1 100 ? -10.863 -9.187 -10.739 1.00 91.81 100 VAL A CA 1
ATOM 818 C C . VAL A 1 100 ? -10.700 -10.665 -11.099 1.00 91.81 100 VAL A C 1
ATOM 820 O O . VAL A 1 100 ? -10.797 -11.024 -12.271 1.00 91.81 100 VAL A O 1
ATOM 823 N N . ASN A 1 101 ? -10.572 -11.546 -10.105 1.00 91.25 101 ASN A N 1
ATOM 824 C CA . ASN A 1 101 ? -10.425 -12.985 -10.336 1.00 91.25 101 ASN A CA 1
ATOM 825 C C . ASN A 1 101 ? -11.668 -13.621 -10.976 1.00 91.25 101 ASN A C 1
ATOM 827 O O . ASN A 1 101 ? -11.531 -14.610 -11.693 1.00 91.25 101 ASN A O 1
ATOM 831 N N . ARG A 1 102 ? -12.872 -13.079 -10.734 1.00 93.88 102 ARG A N 1
ATOM 832 C CA . ARG A 1 102 ? -14.102 -13.525 -11.415 1.00 93.88 102 ARG A CA 1
ATOM 833 C C . ARG A 1 102 ? -14.102 -13.160 -12.896 1.00 93.88 102 ARG A C 1
ATOM 835 O O . ARG A 1 102 ? -14.636 -13.924 -13.689 1.00 93.88 102 ARG A O 1
ATOM 842 N N . VAL A 1 103 ? -13.524 -12.014 -13.257 1.00 91.00 103 VAL A N 1
ATOM 843 C CA . VAL A 1 103 ? -13.389 -11.590 -14.659 1.00 91.00 103 VAL A CA 1
ATOM 844 C C . VAL A 1 103 ? -12.319 -12.422 -15.361 1.00 91.00 103 VAL A C 1
ATOM 846 O O . VAL A 1 103 ? -12.551 -12.944 -16.448 1.00 91.00 103 VAL A O 1
ATOM 849 N N . SER A 1 104 ? -11.146 -12.565 -14.744 1.00 89.06 104 SER A N 1
ATOM 850 C CA . SER A 1 104 ? -10.098 -13.457 -15.229 1.00 89.06 104 SER A CA 1
ATOM 851 C C . SER A 1 104 ? -9.153 -13.843 -14.084 1.00 89.06 104 SER A C 1
ATOM 853 O O . SER A 1 104 ? -8.438 -12.976 -13.578 1.00 89.06 104 SER A O 1
ATOM 855 N N . PRO A 1 105 ? -9.055 -15.135 -13.721 1.00 87.62 105 PRO A N 1
ATOM 856 C CA . PRO A 1 105 ? -8.214 -15.593 -12.611 1.00 87.62 105 PRO A CA 1
ATOM 857 C C . PRO A 1 105 ? -6.711 -15.438 -12.878 1.00 87.62 105 PRO A C 1
ATOM 859 O O . PRO A 1 105 ? -5.920 -15.479 -11.944 1.00 87.62 105 PRO A O 1
ATOM 862 N N . ASN A 1 106 ? -6.323 -15.235 -14.140 1.00 86.81 106 ASN A N 1
ATOM 863 C CA . ASN A 1 106 ? -4.933 -15.039 -14.554 1.00 86.81 106 ASN A CA 1
ATOM 864 C C . ASN A 1 106 ? -4.524 -13.556 -14.599 1.00 86.81 106 ASN A C 1
ATOM 866 O O . ASN A 1 106 ? -3.424 -13.252 -15.058 1.00 86.81 106 ASN A O 1
ATOM 870 N N . LEU A 1 107 ? -5.407 -12.626 -14.203 1.00 88.94 107 LEU A N 1
ATOM 871 C CA . LEU A 1 107 ? -5.047 -11.211 -14.132 1.00 88.94 107 LEU A CA 1
ATOM 872 C C . LEU A 1 107 ? -4.132 -10.966 -12.936 1.00 88.94 107 LEU A C 1
ATOM 874 O O . LEU A 1 107 ? -4.490 -11.240 -11.793 1.00 88.94 107 LEU A O 1
ATOM 878 N N . ILE A 1 108 ? -2.962 -10.403 -13.215 1.00 90.06 108 ILE A N 1
ATOM 879 C CA . ILE A 1 108 ? -2.019 -9.984 -12.182 1.00 90.06 108 ILE A CA 1
ATOM 880 C C . ILE A 1 108 ? -2.480 -8.641 -11.615 1.00 90.06 108 ILE A C 1
ATOM 882 O O . ILE A 1 108 ? -2.784 -7.712 -12.364 1.00 90.06 108 ILE A O 1
ATOM 886 N N . LEU A 1 109 ? -2.521 -8.531 -10.290 1.00 94.75 109 LEU A N 1
ATOM 887 C CA . LEU A 1 109 ? -2.806 -7.273 -9.608 1.00 94.75 109 LEU A CA 1
ATOM 888 C C . LEU A 1 109 ? -1.499 -6.549 -9.312 1.00 94.75 109 LEU A C 1
ATOM 890 O O . LEU A 1 109 ? -0.567 -7.135 -8.762 1.00 94.75 109 LEU A O 1
ATOM 894 N N . GLY A 1 110 ? -1.449 -5.273 -9.667 1.00 94.56 110 GLY A N 1
ATOM 895 C CA . GLY A 1 110 ? -0.366 -4.367 -9.333 1.00 94.56 110 GLY A CA 1
ATOM 896 C C . GLY A 1 110 ? -0.866 -3.173 -8.533 1.00 94.56 110 GLY A C 1
ATOM 897 O O . GLY A 1 110 ? -2.019 -2.765 -8.662 1.00 94.56 110 GLY A O 1
ATOM 898 N N . VAL A 1 111 ? 0.019 -2.605 -7.729 1.00 94.19 111 VAL A N 1
ATOM 899 C CA . VAL A 1 111 ? -0.197 -1.365 -6.987 1.00 94.19 111 VAL A CA 1
ATOM 900 C C . VAL A 1 111 ? 0.970 -0.442 -7.285 1.00 94.19 111 VAL A C 1
ATOM 902 O O . VAL A 1 111 ? 2.122 -0.834 -7.106 1.00 94.19 111 VAL A O 1
ATOM 905 N N . PHE A 1 112 ? 0.670 0.769 -7.737 1.00 92.25 112 PHE A N 1
ATOM 906 C CA . PHE A 1 112 ? 1.650 1.841 -7.841 1.00 92.25 112 PHE A CA 1
ATOM 907 C C . PHE A 1 112 ? 1.504 2.789 -6.653 1.00 92.25 112 PHE A C 1
ATOM 909 O O . PHE A 1 112 ? 0.401 3.238 -6.347 1.00 92.25 112 PHE A O 1
ATOM 916 N N . THR A 1 113 ? 2.625 3.077 -5.999 1.00 89.44 113 THR A N 1
ATOM 917 C CA . THR A 1 113 ? 2.760 4.097 -4.956 1.00 89.44 113 THR A CA 1
ATOM 918 C C . THR A 1 113 ? 4.145 4.735 -5.085 1.00 89.44 113 THR A C 1
ATOM 920 O O . THR A 1 113 ? 5.125 4.014 -5.292 1.00 89.44 113 THR A O 1
ATOM 923 N N . PRO A 1 114 ? 4.272 6.068 -4.970 1.00 84.12 114 PRO A N 1
ATOM 924 C CA . PRO A 1 114 ? 5.560 6.738 -5.136 1.00 84.12 114 PRO A CA 1
ATOM 925 C C . PRO A 1 114 ? 6.593 6.313 -4.079 1.00 84.12 114 PRO A C 1
ATOM 927 O O . PRO A 1 114 ? 7.784 6.254 -4.392 1.00 84.12 114 PRO A O 1
ATOM 930 N N . TYR A 1 115 ? 6.130 5.950 -2.878 1.00 84.94 115 TYR A N 1
ATOM 931 C CA . TYR A 1 115 ? 6.942 5.550 -1.724 1.00 84.94 115 TYR A CA 1
ATOM 932 C C . TYR A 1 115 ? 6.588 4.141 -1.239 1.00 84.94 115 TYR A C 1
ATOM 934 O O . TYR A 1 115 ? 5.594 3.548 -1.676 1.00 84.94 115 TYR A O 1
ATOM 942 N N . LEU A 1 116 ? 7.394 3.606 -0.318 1.00 87.25 116 LEU A N 1
ATOM 943 C CA . LEU A 1 116 ? 7.068 2.363 0.382 1.00 87.25 116 LEU A CA 1
ATOM 944 C C . LEU A 1 116 ? 5.770 2.535 1.197 1.00 87.25 116 LEU A C 1
ATOM 946 O O . LEU A 1 116 ? 5.673 3.482 1.971 1.00 87.25 116 LEU A O 1
ATOM 950 N N . PRO A 1 117 ? 4.780 1.639 1.043 1.00 85.38 117 PRO A N 1
ATOM 951 C CA . PRO A 1 117 ? 3.541 1.689 1.817 1.00 85.38 117 PRO A CA 1
ATOM 952 C C . PRO A 1 117 ? 3.762 1.653 3.341 1.00 85.38 117 PRO A C 1
ATOM 954 O O . PRO A 1 117 ? 4.200 0.649 3.895 1.00 85.38 117 PRO A O 1
ATOM 957 N N . ASP A 1 118 ? 3.419 2.714 4.055 1.00 84.88 118 ASP A N 1
ATOM 958 C CA . ASP A 1 118 ? 3.686 2.818 5.498 1.00 84.88 118 ASP A CA 1
ATOM 959 C C . ASP A 1 118 ? 2.440 3.130 6.339 1.00 84.88 118 ASP A C 1
ATOM 961 O O . ASP A 1 118 ? 2.512 3.170 7.563 1.00 84.88 118 ASP A O 1
ATOM 965 N N . ASN A 1 119 ? 1.277 3.320 5.716 1.00 87.00 119 ASN A N 1
ATOM 966 C CA . ASN A 1 119 ? 0.035 3.641 6.415 1.00 87.00 119 ASN A CA 1
ATOM 967 C C . ASN A 1 119 ? -0.961 2.471 6.430 1.00 87.00 119 ASN A C 1
ATOM 969 O O . ASN A 1 119 ? -0.949 1.604 5.554 1.00 87.00 119 ASN A O 1
ATOM 973 N N . TRP A 1 120 ? -1.869 2.500 7.412 1.00 90.06 120 TRP A N 1
ATOM 974 C CA . TRP A 1 120 ? -2.897 1.473 7.636 1.00 90.06 120 TRP A CA 1
ATOM 975 C C . TRP A 1 120 ? -3.715 1.160 6.375 1.00 90.06 120 TRP A C 1
ATOM 977 O O . TRP A 1 120 ? -4.078 0.010 6.138 1.00 90.06 120 TRP A O 1
ATOM 987 N N . TYR A 1 121 ? -3.991 2.164 5.537 1.00 90.31 121 TYR A N 1
ATOM 988 C CA . TYR A 1 121 ? -4.809 1.988 4.343 1.00 90.31 121 TYR A CA 1
ATOM 989 C C . TYR A 1 121 ? -4.063 1.167 3.297 1.00 90.31 121 TYR A C 1
ATOM 991 O O . TYR A 1 121 ? -4.566 0.138 2.848 1.00 90.31 121 TYR A O 1
ATOM 999 N N . LEU A 1 122 ? -2.848 1.582 2.929 1.00 91.12 122 LEU A N 1
ATOM 1000 C CA . LEU A 1 122 ? -2.069 0.875 1.917 1.00 91.12 122 LEU A CA 1
ATOM 1001 C C . LEU A 1 122 ? -1.689 -0.532 2.391 1.00 91.12 122 LEU A C 1
ATOM 1003 O O . LEU A 1 122 ? -1.798 -1.480 1.613 1.00 91.12 122 LEU A O 1
ATOM 1007 N N . VAL A 1 123 ? -1.310 -0.677 3.664 1.00 92.75 123 VAL A N 1
ATOM 1008 C CA . VAL A 1 123 ? -1.004 -1.972 4.292 1.00 92.75 123 VAL A CA 1
ATOM 1009 C C . VAL A 1 123 ? -2.221 -2.894 4.226 1.00 92.75 123 VAL A C 1
ATOM 1011 O O . VAL A 1 123 ? -2.134 -3.980 3.648 1.00 92.75 123 VAL A O 1
ATOM 1014 N N . GLY A 1 124 ? -3.378 -2.438 4.719 1.00 94.88 124 GLY A N 1
ATOM 1015 C CA . GLY A 1 124 ? -4.622 -3.204 4.685 1.00 94.88 124 GLY A CA 1
ATOM 1016 C C . GLY A 1 124 ? -5.016 -3.592 3.260 1.00 94.88 124 GLY A C 1
ATOM 1017 O O . GLY A 1 124 ? -5.181 -4.777 2.959 1.00 94.88 124 GLY A O 1
ATOM 1018 N N . VAL A 1 125 ? -5.078 -2.627 2.334 1.00 95.12 125 VAL A N 1
ATOM 1019 C CA . VAL A 1 125 ? -5.414 -2.885 0.924 1.00 95.12 125 VAL A CA 1
ATOM 1020 C C . VAL A 1 125 ? -4.471 -3.922 0.310 1.00 95.12 125 VAL A C 1
ATOM 1022 O O . VAL A 1 125 ? -4.942 -4.888 -0.295 1.00 95.12 125 VAL A O 1
ATOM 1025 N N . MET A 1 126 ? -3.154 -3.776 0.475 1.00 95.94 126 MET A N 1
ATOM 1026 C CA . MET A 1 126 ? -2.177 -4.707 -0.098 1.00 95.94 126 MET A CA 1
ATOM 1027 C C . MET A 1 126 ? -2.255 -6.107 0.515 1.00 95.94 126 MET A C 1
ATOM 1029 O O . MET A 1 126 ? -2.134 -7.097 -0.222 1.00 95.94 126 MET A O 1
ATOM 1033 N N . ARG A 1 127 ? -2.533 -6.221 1.818 1.00 97.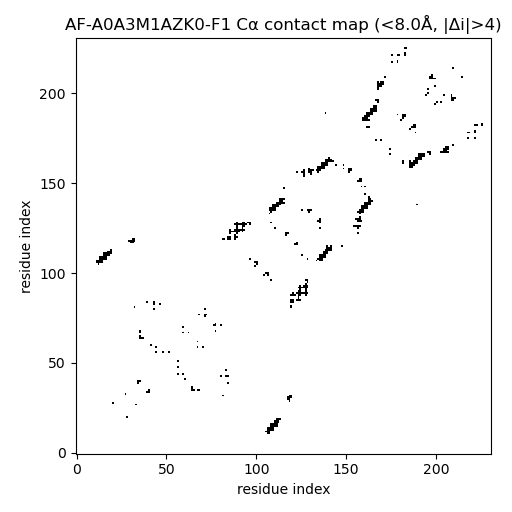44 127 ARG A N 1
ATOM 1034 C CA . ARG A 1 127 ? -2.821 -7.511 2.466 1.00 97.44 127 ARG A CA 1
ATOM 1035 C C . ARG A 1 127 ? -4.056 -8.160 1.847 1.00 97.44 127 ARG A C 1
ATOM 1037 O O . ARG A 1 127 ? -4.053 -9.336 1.488 1.00 97.44 127 ARG A O 1
ATOM 1044 N N . GLY A 1 128 ? -5.091 -7.364 1.589 1.00 97.56 128 GLY A N 1
ATOM 1045 C CA . GLY A 1 128 ? -6.318 -7.830 0.957 1.00 97.56 128 GLY A CA 1
ATOM 1046 C C . GLY A 1 128 ? -6.138 -8.262 -0.502 1.00 97.56 128 GLY A C 1
ATOM 1047 O O . GLY A 1 128 ? -6.788 -9.217 -0.943 1.00 97.56 128 GLY A O 1
ATOM 1048 N N . LEU A 1 129 ? -5.257 -7.590 -1.248 1.00 96.94 129 LEU A N 1
ATOM 1049 C CA . LEU A 1 129 ? -4.965 -7.879 -2.655 1.00 96.94 129 LEU A CA 1
ATOM 1050 C C . LEU A 1 129 ? -4.029 -9.081 -2.833 1.00 96.94 129 LEU A C 1
ATOM 1052 O O . LEU A 1 129 ? -4.221 -9.866 -3.762 1.00 96.94 129 LEU A O 1
ATOM 1056 N N . SER A 1 130 ? -3.057 -9.287 -1.949 1.00 96.38 130 SER A N 1
ATOM 1057 C CA . SER A 1 130 ? -2.012 -10.303 -2.132 1.00 96.38 130 SER A CA 1
ATOM 1058 C C . SER A 1 130 ? -2.349 -11.677 -1.528 1.00 96.38 130 SER A C 1
ATOM 1060 O O . SER A 1 130 ? -3.192 -11.812 -0.639 1.00 96.38 130 SER A O 1
ATOM 1062 N N . ARG A 1 131 ? -1.731 -12.737 -2.065 1.00 95.06 131 ARG A N 1
ATOM 1063 C CA . ARG A 1 131 ? -1.683 -14.096 -1.487 1.00 95.06 131 ARG A CA 1
ATOM 1064 C C . ARG A 1 131 ? -0.312 -14.708 -1.759 1.00 95.06 131 ARG A C 1
ATOM 1066 O O . ARG A 1 131 ? 0.302 -14.318 -2.752 1.00 95.06 131 ARG A O 1
ATOM 1073 N N . PRO A 1 132 ? 0.111 -15.745 -1.017 1.00 94.44 132 PRO A N 1
ATOM 1074 C CA . PRO A 1 132 ? 1.357 -16.446 -1.321 1.00 94.44 132 PRO A CA 1
ATOM 1075 C C . PRO A 1 132 ? 1.433 -16.945 -2.773 1.00 94.44 132 PRO A C 1
ATOM 1077 O O . PRO A 1 132 ? 2.470 -16.829 -3.414 1.00 94.44 132 PRO A O 1
ATOM 1080 N N . GLN A 1 133 ? 0.324 -17.466 -3.313 1.00 92.69 133 GLN A N 1
ATOM 1081 C CA . GLN A 1 133 ? 0.249 -17.996 -4.684 1.00 92.69 133 GLN A CA 1
ATOM 1082 C C . GLN A 1 133 ? -0.053 -16.921 -5.741 1.00 92.69 133 GLN A C 1
ATOM 1084 O O . GLN A 1 133 ? 0.010 -17.199 -6.934 1.00 92.69 133 GLN A O 1
ATOM 1089 N N . SER A 1 134 ? -0.419 -15.711 -5.317 1.00 92.56 134 SER A N 1
ATOM 1090 C CA . SER A 1 134 ? -0.755 -14.591 -6.198 1.00 92.56 134 SER A CA 1
ATOM 1091 C C . SER A 1 134 ? -0.262 -13.285 -5.559 1.00 92.56 134 SER A C 1
ATOM 1093 O O . SER A 1 134 ? -1.072 -12.538 -4.991 1.00 92.56 134 SER A O 1
ATOM 1095 N N . PRO A 1 135 ? 1.063 -13.044 -5.557 1.00 95.75 135 PRO A N 1
ATOM 1096 C CA . PRO A 1 135 ? 1.618 -11.827 -4.990 1.00 95.75 135 PRO A CA 1
ATOM 1097 C C . PRO A 1 135 ? 1.164 -10.609 -5.799 1.00 95.75 135 PRO A C 1
ATOM 1099 O O . PRO A 1 135 ? 0.940 -10.698 -7.008 1.00 95.75 135 PRO A O 1
ATOM 1102 N N . VAL A 1 136 ? 1.040 -9.467 -5.131 1.00 96.00 136 VAL A N 1
ATOM 1103 C CA . VAL A 1 136 ? 0.796 -8.186 -5.801 1.00 96.00 136 VAL A CA 1
ATOM 1104 C C . VAL A 1 136 ? 2.105 -7.667 -6.396 1.00 96.00 136 VAL A C 1
ATOM 1106 O O . VAL A 1 136 ? 3.170 -7.824 -5.798 1.00 96.00 136 VAL A O 1
ATOM 1109 N N . ILE A 1 137 ? 2.057 -7.043 -7.569 1.00 96.06 137 ILE A N 1
ATOM 1110 C CA . ILE A 1 137 ? 3.222 -6.339 -8.114 1.00 96.06 137 ILE A CA 1
ATOM 1111 C C . ILE A 1 137 ? 3.264 -4.940 -7.505 1.00 96.06 137 ILE A C 1
ATOM 1113 O O . ILE A 1 137 ? 2.378 -4.130 -7.760 1.00 96.06 137 ILE A O 1
ATOM 1117 N N . LEU A 1 138 ? 4.272 -4.663 -6.685 1.00 95.75 138 LEU A N 1
ATOM 1118 C CA . LEU A 1 138 ? 4.449 -3.366 -6.041 1.00 95.75 138 LEU A CA 1
ATOM 1119 C C . LEU A 1 138 ? 5.385 -2.506 -6.891 1.00 95.75 138 LEU A C 1
ATOM 1121 O O . LEU A 1 138 ? 6.575 -2.800 -6.983 1.00 95.75 138 LEU A O 1
ATOM 1125 N N . PHE A 1 139 ? 4.856 -1.443 -7.484 1.00 94.94 139 PHE A N 1
ATOM 1126 C CA . PHE A 1 139 ? 5.626 -0.457 -8.231 1.00 94.94 139 PHE A CA 1
ATOM 1127 C C . PHE A 1 139 ? 5.930 0.742 -7.330 1.00 94.94 139 PHE A C 1
ATOM 1129 O O . PHE A 1 139 ? 4.997 1.396 -6.866 1.00 94.94 139 PHE A O 1
ATOM 1136 N N . THR A 1 140 ? 7.213 1.038 -7.106 1.00 93.50 140 THR A N 1
ATOM 1137 C CA . THR A 1 140 ? 7.665 2.255 -6.400 1.00 93.50 140 THR A CA 1
ATOM 1138 C C . THR A 1 140 ? 8.948 2.804 -7.014 1.00 93.50 140 THR A C 1
ATOM 1140 O O . THR A 1 140 ? 9.620 2.107 -7.776 1.00 93.50 140 THR A O 1
ATOM 1143 N N . HIS A 1 141 ? 9.332 4.029 -6.651 1.00 91.25 141 HIS A N 1
ATOM 1144 C CA . HIS A 1 141 ? 10.622 4.616 -7.041 1.00 91.25 141 HIS A CA 1
ATOM 1145 C C . HIS A 1 141 ? 11.790 4.210 -6.127 1.00 91.25 141 HIS A C 1
ATOM 1147 O O . HIS A 1 141 ? 12.904 4.710 -6.276 1.00 91.25 141 HIS A O 1
ATOM 1153 N N . GLU A 1 142 ? 11.545 3.308 -5.180 1.00 90.62 142 GLU A N 1
ATOM 1154 C CA . GLU A 1 142 ? 12.469 3.002 -4.092 1.00 90.62 142 GLU A CA 1
ATOM 1155 C C . GLU A 1 142 ? 13.515 1.979 -4.532 1.00 90.62 142 GLU A C 1
ATOM 1157 O O . GLU A 1 142 ? 13.191 0.876 -4.979 1.00 90.62 142 GLU A O 1
ATOM 1162 N N . ALA A 1 143 ? 14.790 2.347 -4.397 1.00 87.12 143 ALA A N 1
ATOM 1163 C CA . ALA A 1 143 ? 15.916 1.504 -4.798 1.00 87.12 143 ALA A CA 1
ATOM 1164 C C . ALA A 1 143 ? 16.298 0.471 -3.721 1.00 87.12 143 ALA A C 1
ATOM 1166 O O . ALA A 1 143 ? 16.801 -0.604 -4.040 1.00 87.12 143 ALA A O 1
ATOM 1167 N N . VAL A 1 144 ? 16.051 0.770 -2.441 1.00 89.62 144 VAL A N 1
ATOM 1168 C CA . VAL A 1 144 ? 16.415 -0.101 -1.313 1.00 89.62 144 VAL A CA 1
ATOM 1169 C C . VAL A 1 144 ? 15.150 -0.649 -0.669 1.00 89.62 144 VAL A C 1
ATOM 1171 O O . VAL A 1 144 ? 14.543 -0.009 0.180 1.00 89.62 144 VAL A O 1
ATOM 1174 N N . VAL A 1 145 ? 14.746 -1.852 -1.080 1.00 92.44 145 VAL A N 1
ATOM 1175 C CA . VAL A 1 145 ? 13.425 -2.401 -0.716 1.00 92.44 145 VAL A CA 1
ATOM 1176 C C . VAL A 1 145 ? 13.471 -3.719 0.045 1.00 92.44 145 VAL A C 1
ATOM 1178 O O . VAL A 1 145 ? 12.450 -4.158 0.556 1.00 92.44 145 VAL A O 1
ATOM 1181 N N . GLN A 1 146 ? 14.630 -4.371 0.148 1.00 93.00 146 GLN A N 1
ATOM 1182 C CA . GLN A 1 146 ? 14.710 -5.737 0.681 1.00 93.00 146 GLN A CA 1
ATOM 1183 C C . GLN A 1 146 ? 14.266 -5.863 2.152 1.00 93.00 146 GLN A C 1
ATOM 1185 O O . GLN A 1 146 ? 13.423 -6.722 2.422 1.00 93.00 146 GLN A O 1
ATOM 1190 N N . PRO A 1 147 ? 14.713 -5.002 3.094 1.00 93.81 147 PRO A N 1
ATOM 1191 C CA . PRO A 1 147 ? 14.208 -5.050 4.471 1.00 93.81 147 PRO A CA 1
ATOM 1192 C C . PRO A 1 147 ? 12.694 -4.825 4.542 1.00 93.81 147 PRO A C 1
ATOM 1194 O O . PRO A 1 147 ? 11.992 -5.450 5.330 1.00 93.81 147 PRO A O 1
ATOM 1197 N N . TYR A 1 148 ? 12.177 -3.966 3.667 1.00 94.25 148 TYR A N 1
ATOM 1198 C CA . TYR A 1 148 ? 10.761 -3.648 3.616 1.00 94.25 148 TYR A CA 1
ATOM 1199 C C . TYR A 1 148 ? 9.919 -4.786 3.019 1.00 94.25 148 TYR A C 1
ATOM 1201 O O . TYR A 1 148 ? 8.854 -5.099 3.539 1.00 94.25 148 TYR A O 1
ATOM 1209 N N . LEU A 1 149 ? 10.404 -5.481 1.986 1.00 95.12 149 LEU A N 1
ATOM 1210 C CA . LEU A 1 149 ? 9.755 -6.692 1.471 1.00 95.12 149 LEU A CA 1
ATOM 1211 C C . LEU A 1 149 ? 9.715 -7.812 2.516 1.00 95.12 149 LEU A C 1
ATOM 1213 O O . LEU A 1 149 ? 8.754 -8.581 2.558 1.00 95.12 149 LEU A O 1
ATOM 1217 N N . GLN A 1 150 ? 10.739 -7.900 3.368 1.00 95.75 150 GLN A N 1
ATOM 1218 C CA . GLN A 1 150 ? 10.735 -8.818 4.501 1.00 95.75 150 GLN A CA 1
ATOM 1219 C C . GLN A 1 150 ? 9.665 -8.433 5.527 1.00 95.75 150 GLN A C 1
ATOM 1221 O O . GLN A 1 150 ? 8.923 -9.310 5.966 1.00 95.75 150 GLN A O 1
ATOM 1226 N N . TRP A 1 151 ? 9.555 -7.146 5.865 1.00 95.94 151 TRP A N 1
ATOM 1227 C CA . TRP A 1 151 ? 8.498 -6.645 6.744 1.00 95.94 151 TRP A CA 1
ATOM 1228 C C . TRP A 1 151 ? 7.100 -6.904 6.165 1.00 95.94 151 TRP A C 1
ATOM 1230 O O . TRP A 1 151 ? 6.271 -7.502 6.840 1.00 95.94 151 TRP A O 1
ATOM 1240 N N . LEU A 1 152 ? 6.861 -6.593 4.886 1.00 96.06 152 LEU A N 1
ATOM 1241 C CA . LEU A 1 152 ? 5.589 -6.898 4.220 1.00 96.06 152 LEU A CA 1
ATOM 1242 C C . LEU A 1 152 ? 5.211 -8.373 4.365 1.00 96.06 152 LEU A C 1
ATOM 1244 O O . LEU A 1 152 ? 4.070 -8.696 4.677 1.00 96.06 152 LEU A O 1
ATOM 1248 N N . ARG A 1 153 ? 6.178 -9.278 4.197 1.00 96.50 153 ARG A N 1
ATOM 1249 C CA . ARG A 1 153 ? 5.932 -10.711 4.358 1.00 96.50 153 ARG A CA 1
ATOM 1250 C C . ARG A 1 153 ? 5.572 -11.099 5.796 1.00 96.50 153 ARG A C 1
ATOM 1252 O O . ARG A 1 153 ? 4.810 -12.044 5.969 1.00 96.50 153 ARG A O 1
ATOM 1259 N N . GLN A 1 154 ? 6.124 -10.416 6.800 1.00 96.50 154 GLN A N 1
ATOM 1260 C CA . GLN A 1 154 ? 5.751 -10.599 8.211 1.00 96.50 154 GLN A CA 1
ATOM 1261 C C . GLN A 1 154 ? 4.326 -10.103 8.486 1.00 96.50 154 GLN A C 1
ATOM 1263 O O . GLN A 1 154 ? 3.642 -10.673 9.326 1.00 96.50 154 GLN A O 1
ATOM 1268 N N . GLU A 1 155 ? 3.867 -9.114 7.720 1.00 95.00 155 GLU A N 1
ATOM 1269 C CA . GLU A 1 155 ? 2.509 -8.561 7.754 1.00 95.00 155 GLU A CA 1
ATOM 1270 C C . GLU A 1 155 ? 1.508 -9.315 6.855 1.00 95.00 155 GLU A C 1
ATOM 1272 O O . GLU A 1 155 ? 0.445 -8.783 6.532 1.00 95.00 155 GLU A O 1
ATOM 1277 N N . ASP A 1 156 ? 1.831 -10.535 6.408 1.00 96.88 156 ASP A N 1
ATOM 1278 C CA . ASP A 1 156 ? 1.025 -11.332 5.464 1.00 96.88 156 ASP A CA 1
ATOM 1279 C C . ASP A 1 156 ? 0.760 -10.643 4.108 1.00 96.88 156 ASP A C 1
ATOM 1281 O O . ASP A 1 156 ? -0.211 -10.939 3.402 1.00 96.88 156 ASP A O 1
ATOM 1285 N N . ILE A 1 157 ? 1.657 -9.745 3.698 1.00 97.50 157 ILE A N 1
ATOM 1286 C CA . ILE A 1 157 ? 1.627 -9.064 2.405 1.00 97.50 157 ILE A CA 1
ATOM 1287 C C . ILE A 1 157 ? 2.678 -9.682 1.481 1.00 97.50 157 ILE A C 1
ATOM 1289 O O . ILE A 1 157 ? 3.887 -9.591 1.693 1.00 97.50 157 ILE A O 1
ATOM 1293 N N . PHE A 1 158 ? 2.214 -10.293 0.393 1.00 97.38 158 PHE A N 1
ATOM 1294 C CA . PHE A 1 158 ? 3.076 -10.952 -0.588 1.00 97.38 158 PHE A CA 1
ATOM 1295 C C . PHE A 1 158 ? 3.253 -10.045 -1.798 1.00 97.38 158 PHE A C 1
ATOM 1297 O O . PHE A 1 158 ? 2.328 -9.892 -2.598 1.00 97.38 158 PHE A O 1
ATOM 1304 N N . ALA A 1 159 ? 4.435 -9.448 -1.944 1.00 96.56 159 ALA A N 1
ATOM 1305 C CA . ALA A 1 159 ? 4.711 -8.488 -3.005 1.00 96.56 159 ALA A CA 1
ATOM 1306 C C . ALA A 1 159 ? 5.944 -8.861 -3.837 1.00 96.56 159 ALA A C 1
ATOM 1308 O O . ALA A 1 159 ? 6.967 -9.291 -3.304 1.00 96.56 159 ALA A O 1
ATOM 1309 N N . LEU A 1 160 ? 5.856 -8.634 -5.148 1.00 95.81 160 LEU A N 1
ATOM 1310 C CA . LEU A 1 160 ? 7.004 -8.583 -6.048 1.00 95.81 160 LEU A CA 1
ATOM 1311 C C . LEU A 1 160 ? 7.278 -7.119 -6.378 1.00 95.81 160 LEU A C 1
ATOM 1313 O O . LEU A 1 160 ? 6.475 -6.467 -7.042 1.00 95.81 160 LEU A O 1
ATOM 1317 N N . HIS A 1 161 ? 8.399 -6.592 -5.895 1.00 96.19 161 HIS A N 1
ATOM 1318 C CA . HIS A 1 161 ? 8.782 -5.210 -6.179 1.00 96.19 161 HIS A CA 1
ATOM 1319 C C . HIS A 1 161 ? 9.302 -5.014 -7.607 1.00 96.19 161 HIS A C 1
ATOM 1321 O O . HIS A 1 161 ? 10.181 -5.753 -8.058 1.00 96.19 161 HIS A O 1
ATOM 1327 N N . VAL A 1 162 ? 8.781 -3.986 -8.272 1.00 94.88 162 VAL A N 1
ATOM 1328 C CA . VAL A 1 162 ? 9.197 -3.490 -9.581 1.00 94.88 162 VAL A CA 1
ATOM 1329 C C . VAL A 1 162 ? 9.633 -2.035 -9.430 1.00 94.88 162 VAL A C 1
ATOM 1331 O O . VAL A 1 162 ? 8.854 -1.189 -8.993 1.00 94.88 162 VAL A O 1
ATOM 1334 N N . LEU A 1 163 ? 10.868 -1.724 -9.829 1.00 93.88 163 LEU A N 1
ATOM 1335 C CA . LEU A 1 163 ? 11.386 -0.359 -9.769 1.00 93.88 163 LEU A CA 1
ATOM 1336 C C . LEU A 1 163 ? 10.751 0.502 -10.869 1.00 93.88 163 LEU A C 1
ATOM 1338 O O . LEU A 1 163 ? 10.983 0.275 -12.058 1.00 93.88 163 LEU A O 1
ATOM 1342 N N . ALA A 1 164 ? 9.961 1.498 -10.486 1.00 92.38 164 ALA A N 1
ATOM 1343 C CA . ALA A 1 164 ? 9.437 2.503 -11.395 1.00 92.38 164 ALA A CA 1
ATOM 1344 C C . ALA A 1 164 ? 10.522 3.547 -11.687 1.00 92.38 164 ALA A C 1
ATOM 1346 O O . ALA A 1 164 ? 11.005 4.248 -10.798 1.00 92.38 164 ALA A O 1
ATOM 1347 N N . ILE A 1 165 ? 10.910 3.655 -12.950 1.00 90.25 165 ILE A N 1
ATOM 1348 C CA . ILE A 1 165 ? 11.974 4.530 -13.429 1.00 90.25 165 ILE A CA 1
ATOM 1349 C C . ILE A 1 165 ? 11.330 5.657 -14.224 1.00 90.25 165 ILE A C 1
ATOM 1351 O O . ILE A 1 165 ? 10.535 5.393 -15.120 1.00 90.25 165 ILE A O 1
ATOM 1355 N N . TYR A 1 166 ? 11.714 6.898 -13.929 1.00 87.62 166 TYR A N 1
ATOM 1356 C CA . TYR A 1 166 ? 11.424 8.063 -14.764 1.00 87.62 166 TYR A CA 1
ATOM 1357 C C . TYR A 1 166 ? 12.573 8.264 -15.751 1.00 87.62 166 TYR A C 1
ATOM 1359 O O . TYR A 1 166 ? 13.579 8.886 -15.398 1.00 87.62 166 TYR A O 1
ATOM 1367 N N . PRO A 1 167 ? 12.492 7.716 -16.969 1.00 83.62 167 PRO A N 1
ATOM 1368 C CA . PRO A 1 167 ? 13.670 7.571 -17.808 1.00 83.62 167 PRO A CA 1
ATOM 1369 C C . PRO A 1 167 ? 14.221 8.912 -18.318 1.00 83.62 167 PRO A C 1
ATOM 1371 O O . PRO A 1 167 ? 15.413 9.003 -18.582 1.00 83.62 167 PRO A O 1
ATOM 1374 N N . TRP A 1 168 ? 13.415 9.980 -18.383 1.00 80.81 168 TRP A N 1
ATOM 1375 C CA . TRP A 1 168 ? 13.885 11.323 -18.766 1.00 80.81 168 TRP A CA 1
ATOM 1376 C C . TRP A 1 168 ? 14.809 11.987 -17.735 1.00 80.81 168 TRP A C 1
ATOM 1378 O O . TRP A 1 168 ? 15.438 12.999 -18.049 1.00 80.81 168 TRP A O 1
ATOM 1388 N N . ARG A 1 169 ? 14.895 11.449 -16.510 1.00 84.56 169 ARG A N 1
ATOM 1389 C CA . ARG A 1 169 ? 15.796 11.953 -15.460 1.00 84.56 169 ARG A CA 1
ATOM 1390 C C . ARG A 1 169 ? 17.239 11.473 -15.614 1.00 84.56 169 ARG A C 1
ATOM 1392 O O . ARG A 1 169 ? 18.103 11.942 -14.878 1.00 84.56 169 ARG A O 1
ATOM 1399 N N . PHE A 1 170 ? 17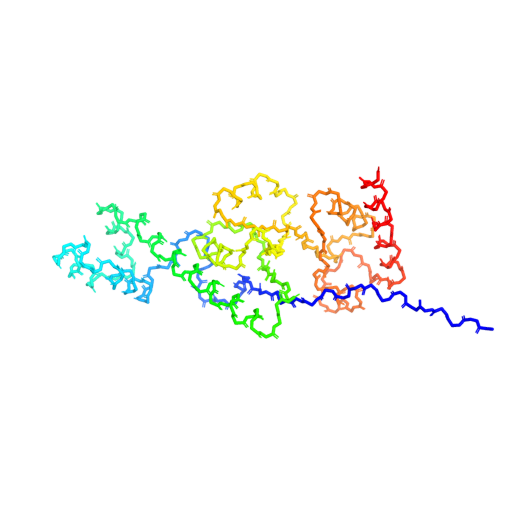.491 10.558 -16.544 1.00 84.81 170 PHE A N 1
ATOM 1400 C CA . PHE A 1 170 ? 18.768 9.875 -16.703 1.00 84.81 170 PHE A CA 1
ATOM 1401 C C . PHE A 1 170 ? 19.281 10.028 -18.130 1.00 84.81 170 PHE A C 1
ATOM 1403 O O . PHE A 1 170 ? 18.489 10.110 -19.076 1.00 84.81 170 PHE A O 1
ATOM 1410 N N . ASP A 1 171 ? 20.601 10.058 -18.287 1.00 82.94 171 ASP A N 1
ATOM 1411 C CA . ASP A 1 171 ? 21.205 9.816 -19.594 1.00 82.94 171 ASP A CA 1
ATOM 1412 C C . ASP A 1 171 ? 21.152 8.315 -19.967 1.00 82.94 171 ASP A C 1
ATOM 1414 O O . ASP A 1 171 ? 20.727 7.471 -19.174 1.00 82.94 171 ASP A O 1
ATOM 1418 N N . VAL A 1 172 ? 21.501 7.959 -21.209 1.00 80.69 172 VAL A N 1
ATOM 1419 C CA . VAL A 1 172 ? 21.464 6.558 -21.675 1.00 80.69 172 VAL A CA 1
ATOM 1420 C C . VAL A 1 172 ? 22.341 5.625 -20.815 1.00 80.69 172 VAL A C 1
ATOM 1422 O O . VAL A 1 172 ? 21.816 4.594 -20.384 1.00 80.69 172 VAL A O 1
ATOM 1425 N N . PRO A 1 173 ? 23.622 5.937 -20.528 1.00 84.31 173 PRO A N 1
ATOM 1426 C CA . PRO A 1 173 ? 24.451 5.108 -19.648 1.00 84.31 173 PRO A CA 1
ATOM 1427 C C . PRO A 1 173 ? 23.867 4.912 -18.241 1.00 84.31 173 PRO A C 1
ATOM 1429 O O . PRO A 1 173 ? 23.867 3.794 -17.717 1.00 84.31 173 PRO A O 1
ATOM 1432 N N . GLU A 1 174 ? 23.339 5.974 -17.630 1.00 87.56 174 GLU A N 1
ATOM 1433 C CA . GLU A 1 174 ? 22.691 5.919 -16.319 1.00 87.56 174 GLU A CA 1
ATOM 1434 C C . GLU A 1 174 ? 21.429 5.054 -16.353 1.00 87.56 174 GLU A C 1
ATOM 1436 O O . GLU A 1 174 ? 21.242 4.198 -15.485 1.00 87.56 174 GLU A O 1
ATOM 1441 N N . LEU A 1 175 ? 20.586 5.229 -17.374 1.00 85.94 175 LEU A N 1
ATOM 1442 C CA . LEU A 1 175 ? 19.373 4.438 -17.557 1.00 85.94 175 LEU A CA 1
ATOM 1443 C C . LEU A 1 175 ? 19.704 2.954 -17.753 1.00 85.94 175 LEU A C 1
ATOM 1445 O O . LEU A 1 175 ? 19.054 2.097 -17.155 1.00 85.94 175 LEU A O 1
ATOM 1449 N N . GLU A 1 176 ? 20.730 2.635 -18.544 1.00 84.81 176 GLU A N 1
ATOM 1450 C CA . GLU A 1 176 ? 21.197 1.260 -18.721 1.00 84.81 176 GLU A CA 1
ATOM 1451 C C . GLU A 1 176 ? 21.668 0.657 -17.390 1.00 84.81 176 GLU A C 1
ATOM 1453 O O . GLU A 1 176 ? 21.273 -0.458 -17.036 1.00 84.81 176 GLU A O 1
ATOM 1458 N N . SER A 1 177 ? 22.472 1.398 -16.624 1.00 87.44 177 SER A N 1
ATOM 1459 C CA . SER A 1 177 ? 22.938 0.977 -15.298 1.00 87.44 177 SER A CA 1
ATOM 1460 C C . SER A 1 177 ? 21.772 0.731 -14.332 1.00 87.44 177 SER A C 1
ATOM 1462 O O . SER A 1 177 ? 21.746 -0.280 -13.618 1.00 87.44 177 SER A O 1
ATOM 1464 N N . LEU A 1 178 ? 20.762 1.604 -14.355 1.00 88.44 178 LEU A N 1
ATOM 1465 C CA . LEU A 1 178 ? 19.581 1.505 -13.505 1.00 88.44 178 LEU A CA 1
ATOM 1466 C C . LEU A 1 178 ? 18.713 0.301 -13.875 1.00 88.44 178 LEU A C 1
ATOM 1468 O O . LEU A 1 178 ? 18.335 -0.469 -12.998 1.00 88.44 178 LEU A O 1
ATOM 1472 N N . VAL A 1 179 ? 18.457 0.081 -15.165 1.00 88.19 179 VAL A N 1
ATOM 1473 C CA . VAL A 1 179 ? 17.708 -1.083 -15.663 1.00 88.19 179 VAL A CA 1
ATOM 1474 C C . VAL A 1 179 ? 18.421 -2.391 -15.298 1.00 88.19 179 VAL A C 1
ATOM 1476 O O . VAL A 1 179 ? 17.785 -3.350 -14.856 1.00 88.19 179 VAL A O 1
ATOM 1479 N N . ARG A 1 180 ? 19.753 -2.439 -15.423 1.00 85.44 180 ARG A N 1
ATOM 1480 C CA . ARG A 1 180 ? 20.553 -3.604 -15.007 1.00 85.44 180 ARG A CA 1
ATOM 1481 C C . ARG A 1 180 ? 20.489 -3.842 -13.501 1.00 85.44 180 ARG A C 1
ATOM 1483 O O . ARG A 1 180 ? 20.339 -4.986 -13.075 1.00 85.44 180 ARG A O 1
ATOM 1490 N N . SER A 1 181 ? 20.594 -2.781 -12.707 1.00 87.75 181 SER A N 1
ATOM 1491 C CA . SER A 1 181 ? 20.476 -2.860 -11.248 1.00 87.75 181 SER A CA 1
ATOM 1492 C C . SER A 1 181 ? 19.082 -3.330 -10.841 1.00 87.75 181 SER A C 1
ATOM 1494 O O . SER A 1 181 ? 18.958 -4.232 -10.015 1.00 87.75 181 SER A O 1
ATOM 1496 N N . ALA A 1 182 ? 18.041 -2.819 -11.502 1.00 89.69 182 ALA A N 1
ATOM 1497 C CA . ALA A 1 182 ? 16.666 -3.241 -11.292 1.00 89.69 182 ALA A CA 1
ATOM 1498 C C . ALA A 1 182 ? 16.477 -4.741 -11.559 1.00 89.69 182 ALA A C 1
ATOM 1500 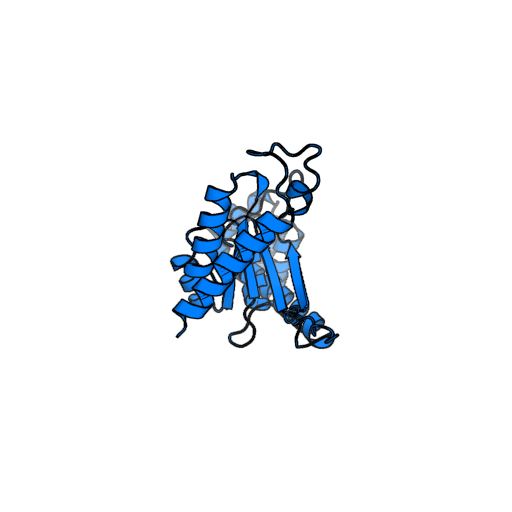O O . ALA A 1 182 ? 15.939 -5.456 -10.721 1.00 89.69 182 ALA A O 1
ATOM 1501 N N . ALA A 1 183 ? 17.003 -5.246 -12.679 1.00 84.75 183 ALA A N 1
ATOM 1502 C CA . ALA A 1 183 ? 16.937 -6.667 -13.024 1.00 84.75 183 ALA A CA 1
ATOM 1503 C C . ALA A 1 183 ? 17.685 -7.587 -12.036 1.00 84.75 183 ALA A C 1
ATOM 1505 O O . ALA A 1 183 ? 17.375 -8.779 -11.959 1.00 84.75 183 ALA A O 1
ATOM 1506 N N . ARG A 1 184 ? 18.675 -7.051 -11.307 1.00 85.50 184 ARG A N 1
ATOM 1507 C CA . ARG A 1 184 ? 19.488 -7.792 -10.332 1.00 85.50 184 ARG A CA 1
ATOM 1508 C C . ARG A 1 184 ? 18.909 -7.762 -8.918 1.00 85.50 184 ARG A C 1
ATOM 1510 O O . ARG A 1 184 ? 18.961 -8.778 -8.234 1.00 85.50 184 ARG A O 1
ATOM 1517 N N . PHE A 1 185 ? 18.427 -6.608 -8.466 1.00 88.00 185 PHE A N 1
ATOM 1518 C CA . PHE A 1 185 ? 18.065 -6.377 -7.061 1.00 88.00 185 PHE A CA 1
ATOM 1519 C C . PHE A 1 185 ? 16.554 -6.288 -6.814 1.00 88.00 185 PHE A C 1
ATOM 1521 O O . PHE A 1 185 ? 16.125 -6.250 -5.660 1.00 88.00 185 PHE A O 1
ATOM 1528 N N . HIS A 1 186 ? 15.755 -6.284 -7.881 1.00 92.62 186 HIS A N 1
ATOM 1529 C CA . HIS A 1 186 ? 14.299 -6.201 -7.848 1.00 92.62 186 HIS A CA 1
ATOM 1530 C C . HIS A 1 186 ? 13.696 -7.311 -8.723 1.00 92.62 186 HIS A C 1
ATOM 1532 O O . HIS A 1 186 ? 14.402 -8.021 -9.442 1.00 92.62 186 HIS A O 1
ATOM 1538 N N . HIS A 1 187 ? 12.374 -7.475 -8.685 1.00 92.88 187 HIS A N 1
ATOM 1539 C CA . HIS A 1 187 ? 11.683 -8.468 -9.515 1.00 92.88 187 HIS A CA 1
ATOM 1540 C C . HIS A 1 187 ? 11.414 -7.958 -10.939 1.00 92.88 187 HIS A C 1
ATOM 1542 O O . HIS A 1 187 ? 10.991 -8.729 -11.800 1.00 92.88 187 HIS A O 1
ATOM 1548 N N . GLY A 1 188 ? 11.681 -6.677 -11.198 1.00 90.62 188 GLY A N 1
ATOM 1549 C CA . GLY A 1 188 ? 11.598 -6.057 -12.513 1.00 90.62 188 GLY A CA 1
ATOM 1550 C C . GLY A 1 188 ? 11.758 -4.540 -12.444 1.00 90.62 188 GLY A C 1
ATOM 1551 O O . GLY A 1 188 ? 12.054 -3.972 -11.392 1.00 90.62 188 GLY A O 1
ATOM 1552 N N . PHE A 1 189 ? 11.517 -3.884 -13.574 1.00 91.44 189 PHE A N 1
ATOM 1553 C CA . PHE A 1 189 ? 11.414 -2.430 -13.674 1.00 91.44 189 PHE A CA 1
ATOM 1554 C C . PHE A 1 189 ? 10.226 -2.033 -14.554 1.00 91.44 189 PHE A C 1
ATOM 1556 O O . PHE A 1 189 ? 9.759 -2.814 -15.383 1.00 91.44 189 PHE A O 1
ATOM 1563 N N . CYS A 1 190 ? 9.754 -0.806 -14.374 1.00 89.38 190 CYS A N 1
ATOM 1564 C CA . CYS A 1 190 ? 8.750 -0.164 -15.208 1.00 89.38 190 CYS A CA 1
ATOM 1565 C C . CYS A 1 190 ? 9.303 1.181 -15.675 1.00 89.38 190 CYS A C 1
ATOM 1567 O O . CYS A 1 190 ? 9.826 1.941 -14.865 1.00 89.38 190 CYS A O 1
ATOM 1569 N N . LEU A 1 191 ? 9.200 1.479 -16.969 1.00 87.81 191 LEU A N 1
ATOM 1570 C CA . LEU A 1 191 ? 9.526 2.802 -17.496 1.00 87.81 191 LEU A CA 1
ATOM 1571 C C . LEU A 1 191 ? 8.261 3.651 -17.417 1.00 87.81 191 LEU A C 1
ATOM 1573 O O . LEU A 1 191 ? 7.365 3.528 -18.250 1.00 87.81 191 LEU A O 1
ATOM 1577 N N . TYR A 1 192 ? 8.169 4.463 -16.371 1.00 82.31 192 TYR A N 1
ATOM 1578 C CA . TYR A 1 192 ? 7.031 5.341 -16.161 1.00 82.31 192 TYR A CA 1
ATOM 1579 C C . TYR A 1 192 ? 7.072 6.496 -17.161 1.00 82.31 192 TYR A C 1
ATOM 1581 O O . TYR A 1 192 ? 8.150 7.030 -17.406 1.00 82.31 192 TYR A O 1
ATOM 1589 N N . SER A 1 193 ? 5.914 6.872 -17.721 1.00 75.62 193 SER A N 1
ATOM 1590 C CA . SER A 1 193 ? 5.765 7.927 -18.742 1.00 75.62 193 SER A CA 1
ATOM 1591 C C . SER A 1 193 ? 6.861 7.845 -19.822 1.00 75.62 193 SER A C 1
ATOM 1593 O O . SER A 1 193 ? 7.590 8.785 -20.140 1.00 75.62 193 SER A O 1
ATOM 1595 N N . TRP A 1 194 ? 7.027 6.638 -20.367 1.00 73.81 194 TRP A N 1
ATOM 1596 C CA . TRP A 1 194 ? 7.977 6.358 -21.442 1.00 73.81 194 TRP A CA 1
ATOM 1597 C C . TRP A 1 194 ? 7.653 7.164 -22.709 1.00 73.81 194 TRP A C 1
ATOM 1599 O O . TRP A 1 194 ? 8.547 7.427 -23.508 1.00 73.81 194 TRP A O 1
ATOM 1609 N N . GLU A 1 195 ? 6.406 7.616 -22.874 1.00 68.94 195 GLU A N 1
ATOM 1610 C CA . GLU A 1 195 ? 5.982 8.534 -23.928 1.00 68.94 195 GLU A CA 1
ATOM 1611 C C . GLU A 1 195 ? 6.795 9.836 -23.906 1.00 68.94 195 GLU A C 1
ATOM 1613 O O . GLU A 1 195 ? 7.126 10.363 -24.969 1.00 68.94 195 GLU A O 1
ATOM 1618 N N . ALA A 1 196 ? 7.206 10.305 -22.721 1.00 68.25 196 ALA A N 1
ATOM 1619 C CA . ALA A 1 196 ? 8.069 11.475 -22.573 1.00 68.25 196 ALA A CA 1
ATOM 1620 C C . ALA A 1 196 ? 9.462 11.279 -23.200 1.00 68.25 196 ALA A C 1
ATOM 1622 O O . ALA A 1 196 ? 10.117 12.259 -23.540 1.00 68.25 196 ALA A O 1
ATOM 1623 N N . LEU A 1 197 ? 9.916 10.033 -23.405 1.00 66.94 197 LEU A N 1
ATOM 1624 C CA . LEU A 1 197 ? 11.149 9.750 -24.154 1.00 66.94 197 LEU A CA 1
ATOM 1625 C C . LEU A 1 197 ? 10.985 9.931 -25.662 1.00 66.94 197 LEU A C 1
ATOM 1627 O O . LEU A 1 197 ? 11.972 10.180 -26.352 1.00 66.94 197 LEU A O 1
ATOM 1631 N N . MET A 1 198 ? 9.765 9.752 -26.173 1.00 66.44 198 MET A N 1
ATOM 1632 C CA . MET A 1 198 ? 9.462 9.827 -27.603 1.00 66.44 198 MET A CA 1
ATOM 1633 C C . MET A 1 198 ? 8.966 11.211 -28.020 1.00 66.44 198 MET A C 1
ATOM 1635 O O . MET A 1 198 ? 9.210 11.632 -29.148 1.00 66.44 198 MET A O 1
ATOM 1639 N N . ASN A 1 199 ? 8.267 11.911 -27.125 1.00 67.12 199 ASN A N 1
ATOM 1640 C CA . ASN A 1 199 ? 7.729 13.243 -27.360 1.00 67.12 199 ASN A CA 1
ATOM 1641 C C . ASN A 1 199 ? 7.888 14.113 -26.098 1.00 67.12 199 ASN A C 1
ATOM 1643 O O . ASN A 1 199 ? 6.976 14.177 -25.274 1.00 67.12 199 ASN A O 1
ATOM 1647 N N . PRO A 1 200 ? 9.036 14.786 -25.925 1.00 61.59 200 PRO A N 1
ATOM 1648 C CA . PRO A 1 200 ? 9.381 15.463 -24.677 1.00 61.59 200 PRO A CA 1
ATOM 1649 C C . PRO A 1 200 ? 8.712 16.827 -24.472 1.00 61.59 200 PRO A C 1
ATOM 1651 O O . PRO A 1 200 ? 9.175 17.614 -23.647 1.00 61.59 200 PRO A O 1
ATOM 1654 N N . ALA A 1 201 ? 7.653 17.156 -25.219 1.00 59.78 201 ALA A N 1
ATOM 1655 C CA . ALA A 1 201 ? 7.000 18.458 -25.122 1.00 59.78 201 ALA A CA 1
ATOM 1656 C C . ALA A 1 201 ? 6.573 18.754 -23.669 1.00 59.78 201 ALA A C 1
ATOM 1658 O O . ALA A 1 201 ? 5.681 18.110 -23.125 1.00 59.78 201 ALA A O 1
ATOM 1659 N N . GLY A 1 202 ? 7.233 19.731 -23.039 1.00 61.34 202 GLY A N 1
ATOM 1660 C CA . GLY A 1 202 ? 6.954 20.153 -21.663 1.00 61.34 202 GLY A CA 1
ATOM 1661 C C . GLY A 1 202 ? 7.615 19.323 -20.554 1.00 61.34 202 GLY A C 1
ATOM 1662 O O . GLY A 1 202 ? 7.430 19.656 -19.386 1.00 61.34 202 GLY A O 1
ATOM 1663 N N . VAL A 1 203 ? 8.409 18.293 -20.874 1.00 63.34 203 VAL A N 1
ATOM 1664 C CA . VAL A 1 203 ? 9.155 17.508 -19.876 1.00 63.34 203 VAL A CA 1
ATOM 1665 C C . VAL A 1 203 ? 10.629 17.923 -19.903 1.00 63.34 203 VAL A C 1
ATOM 1667 O O . VAL A 1 203 ? 11.284 17.757 -20.933 1.00 63.34 203 VAL A O 1
ATOM 1670 N N . PRO A 1 204 ? 11.192 18.447 -18.797 1.00 62.47 204 PRO A N 1
ATOM 1671 C CA . PRO A 1 204 ? 12.615 18.744 -18.726 1.00 62.47 204 PRO A CA 1
ATOM 1672 C C . PRO A 1 204 ? 13.391 17.428 -18.753 1.00 62.47 204 PRO A C 1
ATOM 1674 O O . PRO A 1 204 ? 13.453 16.696 -17.762 1.00 62.47 204 PRO A O 1
ATOM 1677 N N . MET A 1 205 ? 13.947 17.101 -19.915 1.00 66.19 205 MET A N 1
ATOM 1678 C CA . MET A 1 205 ? 14.787 15.928 -20.071 1.00 66.19 205 MET A CA 1
ATOM 1679 C C . MET A 1 205 ? 16.238 16.253 -19.731 1.00 66.19 205 MET A C 1
ATOM 1681 O O . MET A 1 205 ? 16.761 17.301 -20.110 1.00 66.19 205 MET A O 1
ATOM 1685 N N . LYS A 1 206 ? 16.921 15.301 -19.091 1.00 66.81 206 LYS A N 1
ATOM 1686 C CA . LYS A 1 206 ? 18.379 15.350 -18.923 1.00 66.81 206 LYS A CA 1
ATOM 1687 C C . LYS A 1 206 ? 19.125 15.149 -20.255 1.00 66.81 206 LYS A C 1
ATOM 1689 O O . LYS A 1 206 ? 20.264 15.582 -20.387 1.00 66.81 206 LYS A O 1
ATOM 1694 N N . GLN A 1 207 ? 18.482 14.522 -21.243 1.00 66.38 207 GLN A N 1
ATOM 1695 C CA . GLN A 1 207 ? 19.030 14.243 -22.575 1.00 66.38 207 GLN A CA 1
ATOM 1696 C C . GLN A 1 207 ? 17.980 14.423 -23.681 1.00 66.38 207 GLN A C 1
ATOM 1698 O O . GLN A 1 207 ? 16.797 14.541 -23.396 1.00 66.38 207 GLN A O 1
ATOM 1703 N N . GLY A 1 208 ? 18.397 14.421 -24.950 1.00 64.38 208 GLY A N 1
ATOM 1704 C CA . GLY A 1 208 ? 17.463 14.393 -26.083 1.00 64.38 208 GLY A CA 1
ATOM 1705 C C . GLY A 1 208 ? 16.607 13.112 -26.138 1.00 64.38 208 GLY A C 1
ATOM 1706 O O . GLY A 1 208 ? 16.847 12.173 -25.374 1.00 64.38 208 GLY A O 1
ATOM 1707 N N . PRO A 1 209 ? 15.616 13.042 -27.044 1.00 67.62 209 PRO A N 1
ATOM 1708 C CA . PRO A 1 209 ? 14.754 11.870 -27.184 1.00 67.62 209 PRO A CA 1
ATOM 1709 C C . PRO A 1 209 ? 15.570 10.601 -27.472 1.00 67.62 209 PRO A C 1
ATOM 1711 O O . PRO A 1 209 ? 16.508 10.613 -28.274 1.00 67.62 209 PRO A O 1
ATOM 1714 N N . ILE A 1 210 ? 15.199 9.489 -26.832 1.00 70.88 210 ILE A N 1
ATOM 1715 C CA . ILE A 1 210 ? 15.848 8.187 -27.041 1.00 70.88 210 ILE A CA 1
ATOM 1716 C C . ILE A 1 210 ? 15.136 7.467 -28.188 1.00 70.88 210 ILE A C 1
ATOM 1718 O O . ILE A 1 210 ? 13.911 7.345 -28.193 1.00 70.88 210 ILE A O 1
ATOM 1722 N N . SER A 1 211 ? 15.894 6.935 -29.152 1.00 72.06 211 SER A N 1
ATOM 1723 C CA . SER A 1 211 ? 15.307 6.125 -30.225 1.00 72.06 211 SER A CA 1
ATOM 1724 C C . SER A 1 211 ? 14.776 4.781 -29.701 1.00 72.06 211 SER A C 1
ATOM 1726 O O . SER A 1 211 ? 15.356 4.173 -28.797 1.00 72.06 211 SER A O 1
ATOM 1728 N N . LEU A 1 212 ? 13.718 4.248 -30.325 1.00 69.06 212 LEU A N 1
ATOM 1729 C CA . LEU A 1 212 ? 13.196 2.911 -30.001 1.00 69.06 212 LEU A CA 1
ATOM 1730 C C . LEU A 1 212 ? 14.252 1.804 -30.165 1.00 69.06 212 LEU A C 1
ATOM 1732 O O . LEU A 1 212 ? 14.227 0.823 -29.425 1.00 69.06 212 LEU A O 1
ATOM 1736 N N . ALA A 1 213 ? 15.186 1.959 -31.109 1.00 74.50 213 ALA A N 1
ATOM 1737 C CA . ALA A 1 213 ? 16.265 1.000 -31.332 1.00 74.50 213 ALA A CA 1
ATOM 1738 C C . ALA A 1 213 ? 17.242 0.967 -30.148 1.00 74.50 213 ALA A C 1
ATOM 1740 O O . ALA A 1 213 ? 17.518 -0.109 -29.617 1.00 74.50 213 ALA A O 1
ATOM 1741 N N . SER A 1 214 ? 17.681 2.141 -29.686 1.00 73.94 214 SER A N 1
ATOM 1742 C CA . SER A 1 214 ? 18.558 2.281 -28.518 1.00 73.94 214 SER A CA 1
ATOM 1743 C C . SER A 1 214 ? 17.886 1.736 -27.258 1.00 73.94 214 SER A C 1
ATOM 1745 O O . SER A 1 214 ? 18.491 0.972 -26.510 1.00 73.94 214 SER A O 1
ATOM 1747 N N . LEU A 1 215 ? 16.600 2.042 -27.055 1.00 75.19 215 LEU A N 1
ATOM 1748 C CA . LEU A 1 215 ? 15.836 1.480 -25.943 1.00 75.19 215 LEU A CA 1
ATOM 1749 C C . LEU A 1 215 ? 15.754 -0.052 -26.031 1.00 75.19 215 LEU A C 1
ATOM 1751 O O . LEU A 1 215 ? 15.994 -0.746 -25.046 1.00 75.19 215 LEU A O 1
ATOM 1755 N N . ALA A 1 216 ? 15.468 -0.604 -27.211 1.00 78.62 216 ALA A N 1
ATOM 1756 C CA . ALA A 1 216 ? 15.407 -2.048 -27.412 1.00 78.62 216 ALA A CA 1
ATOM 1757 C C . ALA A 1 216 ? 16.757 -2.745 -27.171 1.00 78.62 216 ALA A C 1
ATOM 1759 O O . ALA A 1 216 ? 16.781 -3.900 -26.746 1.00 78.62 216 ALA A O 1
ATOM 1760 N N . GLU A 1 217 ? 17.883 -2.090 -27.454 1.00 80.31 217 GLU A N 1
ATOM 1761 C CA . GLU A 1 217 ? 19.217 -2.600 -27.117 1.00 80.31 217 GLU A CA 1
ATOM 1762 C C . GLU A 1 217 ? 19.457 -2.615 -25.608 1.00 80.31 217 GLU A C 1
ATOM 1764 O O . GLU A 1 217 ? 19.845 -3.658 -25.077 1.00 80.31 217 GLU A O 1
ATOM 1769 N N . ILE A 1 218 ? 19.133 -1.523 -24.906 1.00 77.19 218 ILE A N 1
ATOM 1770 C CA . ILE A 1 218 ? 19.219 -1.439 -23.439 1.00 77.19 218 ILE A CA 1
ATOM 1771 C C . ILE A 1 218 ? 18.406 -2.570 -22.793 1.00 77.19 218 ILE A C 1
ATOM 1773 O O . ILE A 1 218 ? 18.925 -3.335 -21.974 1.00 77.19 218 ILE A O 1
ATOM 1777 N N . LEU A 1 219 ? 17.148 -2.736 -23.215 1.00 79.44 219 LEU A N 1
ATOM 1778 C CA . LEU A 1 219 ? 16.243 -3.756 -22.680 1.00 79.44 219 LEU A CA 1
ATOM 1779 C C . LEU A 1 219 ? 16.744 -5.182 -22.963 1.00 79.44 219 LEU A C 1
ATOM 1781 O O . LEU A 1 219 ? 16.775 -6.016 -22.056 1.00 79.44 219 LEU A O 1
ATOM 1785 N N . ARG A 1 220 ? 17.192 -5.472 -24.195 1.00 78.31 220 ARG A N 1
ATOM 1786 C CA . ARG A 1 220 ? 17.755 -6.789 -24.558 1.00 78.31 220 ARG A CA 1
ATOM 1787 C C . ARG A 1 220 ? 19.013 -7.114 -23.757 1.00 78.31 220 ARG A C 1
ATOM 1789 O O . ARG A 1 220 ? 19.188 -8.238 -23.288 1.00 78.31 220 ARG A O 1
ATOM 1796 N N . SER A 1 221 ? 19.873 -6.121 -23.572 1.00 74.69 221 SER A N 1
ATOM 1797 C CA . SER A 1 221 ? 21.125 -6.243 -22.831 1.00 74.69 221 SER A CA 1
ATOM 1798 C C . SER A 1 221 ? 20.910 -6.543 -21.344 1.00 74.69 221 SER A C 1
ATOM 1800 O O . SER A 1 221 ? 21.717 -7.242 -20.723 1.00 74.69 221 SER A O 1
ATOM 1802 N N . ALA A 1 222 ? 19.819 -6.040 -20.764 1.00 70.12 222 ALA A N 1
ATOM 1803 C CA . ALA A 1 222 ? 19.406 -6.369 -19.404 1.00 70.12 222 ALA A CA 1
ATOM 1804 C C . ALA A 1 222 ? 18.804 -7.782 -19.310 1.00 70.12 222 ALA A C 1
ATOM 1806 O O . ALA A 1 222 ? 19.198 -8.558 -18.438 1.00 70.12 222 ALA A O 1
ATOM 1807 N N . TRP A 1 223 ? 17.926 -8.144 -20.252 1.00 69.12 223 TRP A N 1
ATOM 1808 C CA . TRP A 1 223 ? 17.258 -9.449 -20.297 1.00 69.12 223 TRP A CA 1
ATOM 1809 C C . TRP A 1 223 ? 18.236 -10.631 -20.392 1.00 69.12 223 TRP A C 1
ATOM 1811 O O . TRP A 1 223 ? 18.141 -11.602 -19.635 1.00 69.12 223 TRP A O 1
ATOM 1821 N N . ASN A 1 224 ? 19.223 -10.535 -21.286 1.00 72.38 224 ASN A N 1
ATOM 1822 C CA . ASN A 1 224 ? 20.182 -11.619 -21.518 1.00 72.38 224 ASN A CA 1
ATOM 1823 C C . ASN A 1 224 ? 21.045 -11.917 -20.280 1.00 72.38 224 ASN A C 1
ATOM 1825 O O 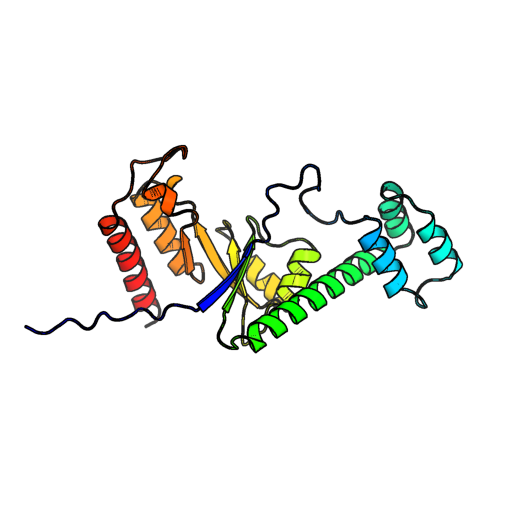. ASN A 1 224 ? 21.358 -13.073 -20.012 1.00 72.38 224 ASN A O 1
ATOM 1829 N N . LYS A 1 225 ? 21.392 -10.896 -19.484 1.00 61.19 225 LYS A N 1
ATOM 1830 C CA . LYS A 1 225 ? 22.178 -11.086 -18.253 1.00 61.19 225 LYS A CA 1
ATOM 1831 C C . LYS A 1 225 ? 21.351 -11.631 -17.092 1.00 61.19 225 LYS A C 1
ATOM 1833 O O . LYS A 1 225 ? 21.887 -12.374 -16.280 1.00 61.19 225 LYS A O 1
ATOM 1838 N N . GLN A 1 226 ? 20.063 -11.294 -17.013 1.00 59.28 226 GLN A N 1
ATOM 1839 C CA . GLN A 1 226 ? 19.177 -11.857 -15.991 1.00 59.28 226 GLN A CA 1
ATOM 1840 C C . GLN A 1 226 ? 18.942 -13.359 -16.210 1.00 59.28 226 GLN A C 1
ATOM 1842 O O . GLN A 1 226 ? 18.829 -14.106 -15.242 1.00 59.28 226 GLN A O 1
ATOM 1847 N N . SER A 1 227 ? 18.902 -13.792 -17.474 1.00 58.00 227 SER A N 1
ATOM 1848 C CA . SER A 1 227 ? 18.763 -15.208 -17.839 1.00 58.00 227 SER A CA 1
ATOM 1849 C C . SER A 1 227 ? 20.024 -16.004 -17.484 1.00 58.00 227 SER A C 1
ATOM 1851 O O . SER A 1 227 ? 19.921 -17.049 -16.862 1.00 58.00 227 SER A O 1
ATOM 1853 N N . ALA A 1 228 ? 21.212 -15.453 -17.757 1.00 57.19 228 ALA A N 1
ATOM 1854 C CA . ALA A 1 228 ? 22.494 -16.099 -17.456 1.00 57.19 228 ALA A CA 1
ATOM 1855 C C . ALA A 1 228 ? 22.863 -16.156 -15.957 1.00 57.19 228 ALA A C 1
ATOM 1857 O O . ALA A 1 228 ? 23.816 -16.831 -15.596 1.00 57.19 228 ALA A O 1
ATOM 1858 N N . ALA A 1 229 ? 22.165 -15.415 -15.089 1.00 51.62 229 ALA A N 1
ATOM 1859 C CA . ALA A 1 229 ? 22.391 -15.426 -13.638 1.00 51.62 229 ALA A CA 1
ATOM 1860 C C . ALA A 1 229 ? 21.472 -16.408 -12.884 1.00 51.62 229 ALA A C 1
ATOM 1862 O O . ALA A 1 229 ? 21.546 -16.490 -11.658 1.00 51.62 229 ALA A O 1
ATOM 1863 N N . LYS A 1 230 ? 20.560 -17.083 -13.598 1.00 46.97 230 LYS A N 1
ATOM 1864 C CA . LYS A 1 230 ? 19.612 -18.068 -13.052 1.00 46.97 230 LYS A CA 1
ATOM 1865 C C . LYS A 1 230 ? 19.930 -19.514 -13.466 1.00 46.97 230 LYS A C 1
ATOM 1867 O O . LYS A 1 230 ? 19.202 -20.404 -13.029 1.00 46.97 230 LYS A O 1
ATOM 1872 N N . ASP A 1 231 ? 20.988 -19.706 -14.253 1.00 39.50 231 ASP A N 1
ATOM 1873 C CA . ASP A 1 231 ? 21.613 -20.992 -14.591 1.00 39.50 231 ASP A CA 1
ATOM 1874 C C . ASP A 1 231 ? 22.865 -21.205 -13.722 1.00 39.50 231 ASP A C 1
ATOM 1876 O O . ASP A 1 231 ? 23.136 -22.368 -13.347 1.00 39.50 231 ASP A O 1
#

pLDDT: mean 82.46, std 17.24, range [35.0, 98.0]

Solvent-accessible surface area (backbone atoms only — not comparable to full-atom values): 13167 Å² total; per-residue (Å²): 136,82,81,78,76,76,79,72,71,84,74,81,54,64,51,70,46,75,68,60,78,88,79,52,84,88,56,67,75,65,73,63,81,73,72,53,46,71,68,54,45,50,48,46,55,62,76,40,63,88,77,56,57,69,69,59,53,54,57,57,73,72,51,53,58,83,49,44,60,61,50,28,54,77,69,68,39,46,67,59,48,50,51,54,52,15,53,48,28,17,53,48,19,38,48,53,41,53,54,49,39,71,77,39,73,78,54,43,48,28,42,35,30,73,58,83,78,80,26,52,54,54,47,16,25,45,31,24,49,19,36,92,93,47,45,25,35,38,33,22,60,61,87,86,46,66,74,56,55,53,49,35,47,75,68,59,21,31,66,42,46,23,34,43,36,62,60,45,76,33,47,70,71,56,44,44,53,48,52,41,47,23,55,71,79,38,78,27,66,41,68,45,72,53,60,49,32,76,55,45,82,91,52,89,50,70,48,78,73,62,53,71,66,61,52,51,49,49,53,50,62,37,52,57,53,51,58,67,72,75,113

Nearest PDB structures (foldseek):
  8egy-assembly1_B  TM=4.634E-01  e=1.256E+00  Thermotoga maritima
  5iw8-assembly1_A  TM=3.839E-01  e=9.945E-01  Mycobacterium tuberculosis H37Rv
  5d87-assembly1_A-2  TM=3.348E-01  e=6.435E+00  Staphylococcus aureus subsp. aureus str. Newman

Sequence (231 aa):
MGQSRAVRSPAFRGLVINLEFPDALPAKQYLMGHDFSDETFSFFLAATRGYLSERLMQQARELTAEQRFPFLLQHGLLPLYYKTLEDEAERFGRTLRRIVNRVSPNLILGVFTPYLPDNWYLVGVMRGLSRPQSPVILFTHEAVVQPYLQWLRQEDIFALHVLAIYPWRFDVPELESLVRSAARFHHGFCLYSWEALMNPAGVPMKQGPISLASLAEILRSAWNKQSAAKD

Foldseek 3Di:
DDDPPPPPPPDQAADEDEPDPPDDVVPPDCPADPDLDPVLLVQLLVVCPPVDDPVLSVVSNPDDSVVNVVSCVVVVNVVVSLVSLLQVLLVVLLVVQVVVVVVPVRYAAEYEDQDQDDYSNVLSNQLNNAAPVRAYEYEYQDLDCVVVCVVSVVSNGGYFYAHEDQPQADDLVRSLVVQLSRLVPGNHYDHPCLVCLVPVVPPNGPDHRDDPVSVVVSVVVSVVVSVVVVD

Secondary structure (DSSP, 8-state):
-------------EEEEE------TTS---SS----SHHHHHHHHHHTBTTB-HHHHHHHHT--HHHHHHHHHHTT-HHHHHHHHHHHHHHHHHHHHHHHHHH-TTPEEEEE-SS---SHHHHHHHHHH-BTTB-EEEEES-S--HHHHHHHHHTT--EEEEEEE-GGGS-HHHHHHHHHHHHHHSSEEEETTTHHHH--TT---SSSPPPHHHHHHHHHHHHHHHHHT--